Protein AF-A0A8H8RRH8-F1 (afdb_monomer_lite)

Organism: NCBI:txid215460

Foldseek 3Di:
DDDDDDDDDPDDDPDDPPDDPDPPPDPVVVVVVVVVVCVVVVPPPDDDPVVDDLVVVLVVLLPDDPVVLVVQLVPDVVSVVSCVVCVVVSVVSNCVVPPVPVCVVQDAFDWLVPDDPVLNCVCVVDCLVLCVQVNDPDDDDHPCPQQDDDDVNTTRSPPVSRVSSVVVLVVLVCVVCVVCVVVVHDDDDDDPPDHDPSNVD

Sequence (201 aa):
MRREDPLISANEEPLIDTTTALPLRSKRTSRLQKKRHQKATSTKQTATLWDLPSEILLDILRLLKPSAIFRVSRANQALRAFILEEEERIARQVIETRYAVLAQCFVVPRLLNTLDAEAKAALSDGGRVGASVHGGGNGKKTGYQHIAVPDAGVVCTCLTCLLAWNNICLVVDFAHWQRNLDAGEPIPMIPRGKFPEWNQC

InterPro domains:
  IPR001810 F-box domain [PF12937] (49-85)
  IPR001810 F-box domain [PS50181] (46-94)
  IPR036047 F-box-like domain superfamily [SSF81383] (37-101)

Secondary structure (DSSP, 8-state):
---------S----------------HHHHHHHHHHHHHHHH------GGGS-HHHHHHHHHTS-HHHHHHHTTT-HHHHHHHHHTHHHHHHHHHHHH-HHHHHHSPPPPBGGGS-HHHHHHHHSS--TTHHHHS-SS----S-TTSPPP-TTTB--SHHHHHHHHHHHHHHHHHHTHHHHHHTPPPPPPPTT---GGG--

Structure (mmCIF, N/CA/C/O backbone):
data_AF-A0A8H8RRH8-F1
#
_entry.id   AF-A0A8H8RRH8-F1
#
loop_
_atom_site.group_PDB
_atom_site.id
_atom_site.type_symbol
_atom_site.label_atom_id
_atom_site.label_alt_id
_atom_site.label_comp_id
_atom_site.label_asym_id
_atom_site.label_entity_id
_atom_site.label_seq_id
_atom_site.pdbx_PDB_ins_code
_atom_site.Cartn_x
_atom_site.Cartn_y
_atom_site.Cartn_z
_atom_site.occupancy
_atom_site.B_iso_or_equiv
_atom_site.auth_seq_id
_atom_site.auth_comp_id
_atom_site.auth_asym_id
_atom_site.auth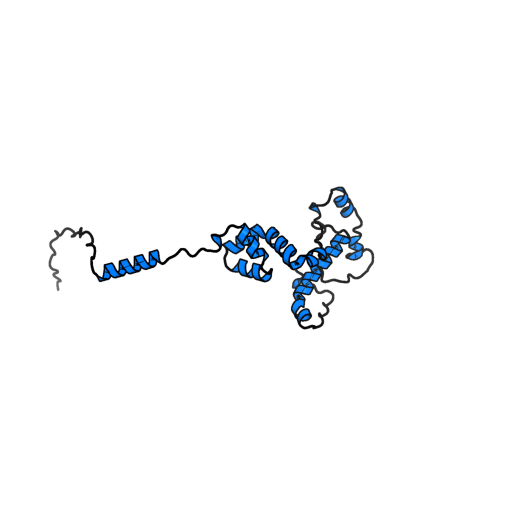_atom_id
_atom_site.pdbx_PDB_model_num
ATOM 1 N N . MET A 1 1 ? -45.119 75.787 38.078 1.00 36.59 1 MET A N 1
ATOM 2 C CA . MET A 1 1 ? -44.064 76.496 38.833 1.00 36.59 1 MET A CA 1
ATOM 3 C C . MET A 1 1 ? -43.520 75.546 39.894 1.00 36.59 1 MET A C 1
ATOM 5 O O . MET A 1 1 ? -44.328 74.992 40.616 1.00 36.59 1 MET A O 1
ATOM 9 N N . ARG A 1 2 ? -42.187 75.380 39.902 1.00 40.06 2 ARG A N 1
ATOM 10 C CA . ARG A 1 2 ? -41.263 74.782 40.898 1.00 40.06 2 ARG A CA 1
ATOM 11 C C . ARG A 1 2 ? -41.466 73.339 41.403 1.00 40.06 2 ARG A C 1
ATOM 13 O O . ARG A 1 2 ? -42.412 73.029 42.110 1.00 40.06 2 ARG A O 1
ATOM 20 N N . ARG A 1 3 ? -40.463 72.516 41.055 1.00 44.22 3 ARG A N 1
ATOM 21 C CA . ARG A 1 3 ? -40.004 71.305 41.752 1.00 44.22 3 ARG A CA 1
ATOM 22 C C . ARG A 1 3 ? -39.426 71.681 43.115 1.00 44.22 3 ARG A C 1
ATOM 24 O O . ARG A 1 3 ? -38.677 72.655 43.175 1.00 44.22 3 ARG A O 1
ATOM 31 N N . GLU A 1 4 ? -39.667 70.844 44.114 1.00 46.69 4 GLU A N 1
ATOM 32 C CA . GLU A 1 4 ? -38.815 70.719 45.297 1.00 46.69 4 GLU A CA 1
ATOM 33 C C . GLU A 1 4 ? -38.605 69.222 45.567 1.00 46.69 4 GLU A C 1
ATOM 35 O O . GLU A 1 4 ? -39.527 68.514 45.965 1.00 46.69 4 GLU A O 1
ATOM 40 N N . ASP A 1 5 ? -37.400 68.742 45.257 1.00 46.00 5 ASP A N 1
ATOM 41 C CA . ASP A 1 5 ? -36.887 67.440 45.685 1.00 46.00 5 ASP A CA 1
ATOM 42 C C . ASP A 1 5 ? -36.373 67.586 47.132 1.00 46.00 5 ASP A C 1
ATOM 44 O O . ASP A 1 5 ? -35.679 68.569 47.420 1.00 46.00 5 ASP A O 1
ATOM 48 N N . PRO A 1 6 ? -36.661 66.657 48.064 1.00 52.81 6 PRO A N 1
ATOM 49 C CA . PRO A 1 6 ? -36.090 66.732 49.399 1.00 52.81 6 PRO A CA 1
ATOM 50 C C . PRO A 1 6 ? -34.590 66.416 49.363 1.00 52.81 6 PRO A C 1
ATOM 52 O O . PRO A 1 6 ? -34.164 65.359 48.898 1.00 52.81 6 PRO A O 1
ATOM 55 N N . LEU A 1 7 ? -33.807 67.356 49.893 1.00 48.81 7 LEU A N 1
ATOM 56 C CA . LEU A 1 7 ? -32.371 67.274 50.151 1.00 48.81 7 LEU A CA 1
ATOM 57 C C . LEU A 1 7 ? -32.007 66.000 50.932 1.00 48.81 7 LEU A C 1
ATOM 59 O O . LEU A 1 7 ? -32.272 65.892 52.129 1.00 48.81 7 LEU A O 1
ATOM 63 N N . ILE A 1 8 ? -31.353 65.057 50.254 1.00 53.44 8 ILE A N 1
ATOM 64 C CA . ILE A 1 8 ? -30.672 63.923 50.882 1.00 53.44 8 ILE A CA 1
ATOM 65 C C . ILE A 1 8 ? -29.384 64.457 51.520 1.00 53.44 8 ILE A C 1
ATOM 67 O O . ILE A 1 8 ? -28.515 65.003 50.839 1.00 53.44 8 ILE A O 1
ATOM 71 N N . SER A 1 9 ? -29.296 64.327 52.844 1.00 46.88 9 SER A N 1
ATOM 72 C CA . SER A 1 9 ? -28.113 64.642 53.645 1.00 46.88 9 SER A CA 1
ATOM 73 C C . SER A 1 9 ? -26.909 63.822 53.170 1.00 46.88 9 SER A C 1
ATOM 75 O O . SER A 1 9 ? -26.942 62.593 53.158 1.00 46.88 9 SER A O 1
ATOM 77 N N . ALA A 1 10 ? -25.845 64.516 52.772 1.00 54.56 10 ALA A N 1
ATOM 78 C CA . ALA A 1 10 ? -24.608 63.953 52.246 1.00 54.56 10 ALA A CA 1
ATOM 79 C C . ALA A 1 10 ? -23.681 63.461 53.370 1.00 54.56 10 ALA A C 1
ATOM 81 O O . ALA A 1 10 ? -22.663 64.095 53.644 1.00 54.56 10 ALA A O 1
ATOM 82 N N . ASN A 1 11 ? -24.036 62.358 54.043 1.00 56.75 11 ASN A N 1
ATOM 83 C CA . ASN A 1 11 ? -23.105 61.692 54.963 1.00 56.75 11 ASN A CA 1
ATOM 84 C C . ASN A 1 11 ? -23.396 60.199 55.231 1.00 56.75 11 ASN A C 1
ATOM 86 O O . ASN A 1 11 ? -23.336 59.757 56.375 1.00 56.75 11 ASN A O 1
ATOM 90 N N . GLU A 1 12 ? -23.704 59.409 54.200 1.00 54.72 12 GLU A N 1
ATOM 91 C CA . GLU A 1 12 ? -23.727 57.944 54.329 1.00 54.72 12 GLU A CA 1
ATOM 92 C C . GLU A 1 12 ? -22.552 57.336 53.554 1.00 54.72 12 GLU A C 1
ATOM 94 O O . GLU A 1 12 ? -22.520 57.348 52.323 1.00 54.72 12 GLU A O 1
ATOM 99 N N . GLU A 1 13 ? -21.551 56.838 54.285 1.00 62.66 13 GLU A N 1
ATOM 100 C CA . GLU A 1 13 ? -20.507 55.975 53.726 1.00 62.66 13 GLU A CA 1
ATOM 101 C C . GLU A 1 13 ? -21.137 54.724 53.083 1.00 62.66 13 GLU A C 1
ATOM 103 O O . GLU A 1 13 ? -22.118 54.186 53.607 1.00 62.66 13 GLU A O 1
ATOM 108 N N . PRO A 1 14 ? -20.590 54.214 51.963 1.00 66.94 14 PRO A N 1
ATOM 109 C CA . PRO A 1 14 ? -21.117 53.014 51.328 1.00 66.94 14 PRO A CA 1
ATOM 110 C C . PRO A 1 14 ? -20.933 51.806 52.256 1.00 66.94 14 PRO A C 1
ATOM 112 O O . PRO A 1 14 ? -19.812 51.424 52.588 1.00 66.94 14 PRO A O 1
ATOM 115 N N . LEU A 1 15 ? -22.042 51.181 52.657 1.00 64.44 15 LEU A N 1
ATOM 116 C CA . LEU A 1 15 ? -22.045 49.970 53.475 1.00 64.44 15 LEU A CA 1
ATOM 117 C C . LEU A 1 15 ? -21.447 48.796 52.678 1.00 64.44 15 LEU A C 1
ATOM 119 O O . LEU A 1 15 ? -22.117 48.181 51.849 1.00 64.44 15 LEU A O 1
ATOM 123 N N . ILE A 1 16 ? -20.170 48.492 52.914 1.00 65.12 16 ILE A N 1
ATOM 124 C CA . ILE A 1 16 ? -19.483 47.339 52.320 1.00 65.12 16 ILE A CA 1
ATOM 125 C C . ILE A 1 16 ? -19.807 46.107 53.168 1.00 65.12 16 ILE A C 1
ATOM 127 O O . ILE A 1 16 ? -19.340 45.971 54.301 1.00 65.12 16 ILE A O 1
ATOM 131 N N . ASP A 1 17 ? -20.609 45.201 52.611 1.00 59.22 17 ASP A N 1
ATOM 132 C CA . ASP A 1 17 ? -20.921 43.918 53.235 1.00 59.22 17 ASP A CA 1
ATOM 133 C C . ASP A 1 17 ? -19.655 43.042 53.293 1.00 59.22 17 ASP A C 1
ATOM 135 O O . ASP A 1 17 ? -19.165 42.531 52.286 1.00 59.22 17 ASP A O 1
ATOM 139 N N . THR A 1 18 ? -19.091 42.917 54.495 1.00 66.31 18 THR A N 1
ATOM 140 C CA . THR A 1 18 ? -17.892 42.122 54.808 1.00 66.31 18 THR A CA 1
ATOM 141 C C . THR A 1 18 ? -18.241 40.720 55.313 1.00 66.31 18 THR A C 1
ATOM 143 O O . THR A 1 18 ? -17.372 40.000 55.816 1.00 66.31 18 THR A O 1
ATOM 146 N N . THR A 1 19 ? -19.504 40.292 55.201 1.00 61.72 19 THR A N 1
ATOM 147 C CA . THR A 1 19 ? -19.912 38.980 55.700 1.00 61.72 19 THR A CA 1
ATOM 148 C C . THR A 1 19 ? -19.302 37.855 54.864 1.00 61.72 19 THR A C 1
ATOM 150 O O . THR A 1 19 ? -19.484 37.731 53.653 1.00 61.72 19 THR A O 1
ATOM 153 N N . THR A 1 20 ? -18.535 36.990 55.528 1.00 64.94 20 THR A N 1
ATOM 154 C CA . THR A 1 20 ? -18.027 35.766 54.902 1.00 64.94 20 THR A CA 1
ATOM 155 C C . THR A 1 20 ? -19.201 34.836 54.603 1.00 64.94 20 THR A C 1
ATOM 157 O O . THR A 1 20 ? -20.052 34.593 55.460 1.00 64.94 20 THR A O 1
ATOM 160 N N . ALA A 1 21 ? -19.270 34.323 53.370 1.00 66.94 21 ALA A N 1
ATOM 161 C CA . ALA A 1 21 ? -20.383 33.493 52.924 1.00 66.94 21 ALA A CA 1
ATOM 162 C C . ALA A 1 21 ? -20.563 32.272 53.844 1.00 66.94 21 ALA A C 1
ATOM 164 O O . ALA A 1 21 ? -19.724 31.368 53.885 1.00 66.94 21 ALA A O 1
ATOM 165 N N . LEU A 1 22 ? -21.674 32.249 54.586 1.00 64.56 22 LEU A N 1
ATOM 166 C CA . LEU A 1 22 ? -21.989 31.185 55.535 1.00 64.56 22 LEU A CA 1
ATOM 167 C C . LEU A 1 22 ? -22.078 29.834 54.803 1.00 64.56 22 LEU A C 1
ATOM 169 O O . LEU A 1 22 ? -22.856 29.695 53.852 1.00 64.56 22 LEU A O 1
ATOM 173 N N . PRO A 1 23 ? -21.328 28.800 55.233 1.00 61.97 23 PRO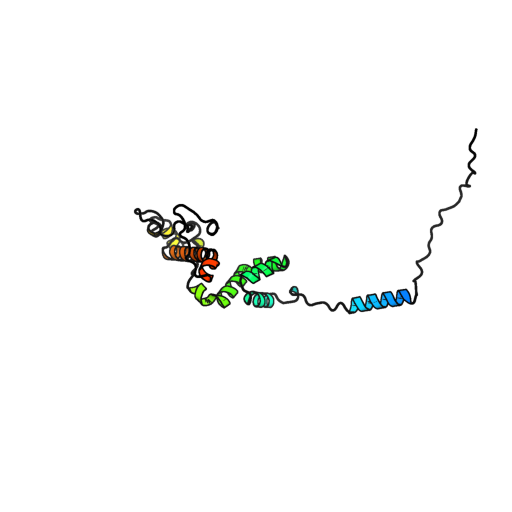 A N 1
ATOM 174 C CA . PRO A 1 23 ? -21.393 27.497 54.595 1.00 61.97 23 PRO A CA 1
ATOM 175 C C . PRO A 1 23 ? -22.780 26.888 54.816 1.00 61.97 23 PRO A C 1
ATOM 177 O O . PRO A 1 23 ? -23.138 26.467 55.917 1.00 61.97 23 PRO A O 1
ATOM 180 N N . LEU A 1 24 ? -23.562 26.813 53.738 1.00 64.31 24 LEU A N 1
ATOM 181 C CA . LEU A 1 24 ? -24.899 26.220 53.714 1.00 64.31 24 LEU A CA 1
ATOM 182 C C . LEU A 1 24 ? -24.832 24.717 54.038 1.00 64.31 24 LEU A C 1
ATOM 184 O O . LEU A 1 24 ? -24.754 23.860 53.152 1.00 64.31 24 LEU A O 1
ATOM 188 N N . ARG A 1 25 ? -24.900 24.375 55.328 1.00 60.00 25 ARG A N 1
ATOM 189 C CA . ARG A 1 25 ? -25.040 23.006 55.847 1.00 60.00 25 ARG A CA 1
ATOM 190 C C . ARG A 1 25 ? -26.508 22.586 55.855 1.00 60.00 25 ARG A C 1
ATOM 192 O O . ARG A 1 25 ? -27.128 22.418 56.897 1.00 60.00 25 ARG A O 1
ATOM 199 N N . SER A 1 26 ? -27.081 22.395 54.671 1.00 79.06 26 SER A N 1
ATOM 200 C CA . SER A 1 26 ? -28.413 21.802 54.535 1.00 79.06 26 SER A CA 1
ATOM 201 C C . SER A 1 26 ? -28.309 20.316 54.179 1.00 79.06 26 SER A C 1
ATOM 203 O O . SER A 1 26 ? -27.384 19.874 53.491 1.00 79.06 26 SER A O 1
ATOM 205 N N . LYS A 1 27 ? -29.308 19.513 54.569 1.00 76.06 27 LYS A N 1
ATOM 206 C CA . LYS A 1 27 ? -29.401 18.109 54.116 1.00 76.06 27 LYS A CA 1
ATOM 207 C C . LYS A 1 27 ? -29.422 18.007 52.582 1.00 76.06 27 LYS A C 1
ATOM 209 O O . LYS A 1 27 ? -28.939 17.023 52.024 1.00 76.06 27 LYS A O 1
ATOM 214 N N . ARG A 1 28 ? -29.940 19.030 51.891 1.00 76.88 28 ARG A N 1
ATOM 215 C CA . ARG A 1 28 ? -29.979 19.119 50.425 1.00 76.88 28 ARG A CA 1
ATOM 216 C C . ARG A 1 28 ? -28.583 19.319 49.826 1.00 76.88 28 ARG A C 1
ATOM 218 O O . ARG A 1 28 ? -28.237 18.603 48.890 1.00 76.88 28 ARG A O 1
ATOM 225 N N . THR A 1 29 ? -27.770 20.217 50.386 1.00 72.00 29 THR A N 1
ATOM 226 C CA . THR A 1 29 ? -26.391 20.471 49.927 1.00 72.00 29 THR A CA 1
ATOM 227 C C . THR A 1 29 ? -25.474 19.285 50.215 1.00 72.00 29 THR A C 1
ATOM 229 O O . THR A 1 29 ? -24.730 18.882 49.326 1.00 72.00 29 THR A O 1
ATOM 232 N N . SER A 1 30 ? -25.619 18.627 51.369 1.00 75.94 30 SER A N 1
ATOM 233 C CA . SER A 1 30 ? -24.889 17.388 51.684 1.00 75.94 30 SER A CA 1
ATOM 234 C C . SER A 1 30 ? -25.233 16.239 50.722 1.00 75.94 30 SER A C 1
ATOM 236 O O . SER A 1 30 ? -24.340 15.561 50.217 1.00 75.94 30 SER A O 1
ATOM 238 N N . ARG A 1 31 ? -26.517 16.055 50.368 1.00 79.62 31 ARG A N 1
ATOM 239 C CA . ARG A 1 31 ? -26.932 15.073 49.345 1.00 79.62 31 ARG A CA 1
ATOM 240 C C . ARG A 1 31 ? -26.358 15.400 47.965 1.00 79.62 31 ARG A C 1
ATOM 242 O O . ARG A 1 31 ? -25.961 14.487 47.242 1.00 79.62 31 ARG A O 1
ATOM 249 N N . LEU A 1 32 ? -26.306 16.681 47.598 1.00 78.12 32 LEU A N 1
ATOM 250 C CA . LEU A 1 32 ? -25.763 17.129 46.315 1.00 78.12 32 LEU A CA 1
ATOM 251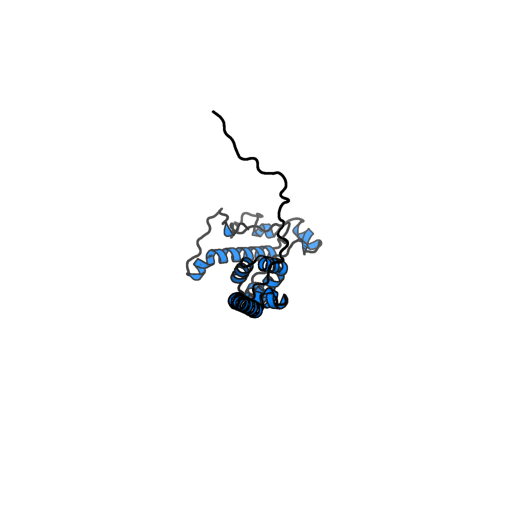 C C . LEU A 1 32 ? -24.241 16.932 46.245 1.00 78.12 32 LEU A C 1
ATOM 253 O O . LEU A 1 32 ? -23.739 16.434 45.241 1.00 78.12 32 LEU A O 1
ATOM 257 N N . GLN A 1 33 ? -23.524 17.238 47.329 1.00 76.31 33 GLN A N 1
ATOM 258 C CA . GLN A 1 33 ? -22.093 16.960 47.473 1.00 76.31 33 GLN A CA 1
ATOM 259 C C . GLN A 1 33 ? -21.814 15.456 47.449 1.00 76.31 33 GLN A C 1
ATOM 261 O O . GLN A 1 33 ? -20.952 15.022 46.696 1.00 76.31 33 GLN A O 1
ATOM 266 N N . LYS A 1 34 ? -22.594 14.634 48.164 1.00 79.81 34 LYS A N 1
ATOM 267 C CA . LYS A 1 34 ? -22.448 13.169 48.141 1.00 79.81 34 LYS A CA 1
ATOM 268 C C . LYS A 1 34 ? -22.692 12.591 46.743 1.00 79.81 34 LYS A C 1
ATOM 270 O O . LYS A 1 34 ? -21.925 11.738 46.312 1.00 79.81 34 LYS A O 1
ATOM 275 N N . LYS A 1 35 ? -23.681 13.101 45.993 1.00 79.81 35 LYS A N 1
ATOM 276 C CA . LYS A 1 35 ? -23.883 12.753 44.572 1.00 79.81 35 LYS A CA 1
ATOM 277 C C . LYS A 1 35 ? -22.717 13.200 43.685 1.00 79.81 35 LYS A C 1
ATOM 279 O O . LYS A 1 35 ? -22.334 12.452 42.794 1.00 79.81 35 LYS A O 1
ATOM 284 N N . ARG A 1 36 ? -22.149 14.392 43.905 1.00 73.75 36 ARG A N 1
ATOM 285 C CA . ARG A 1 36 ? -20.964 14.870 43.167 1.00 73.75 36 ARG A CA 1
ATOM 286 C C . ARG A 1 36 ? -19.735 14.010 43.459 1.00 73.75 36 ARG A C 1
ATOM 288 O O . ARG A 1 36 ? -19.079 13.593 42.517 1.00 73.75 36 ARG A O 1
ATOM 295 N N . HIS A 1 37 ? -19.486 13.677 44.723 1.00 70.75 37 HIS A N 1
ATOM 296 C CA . HIS A 1 37 ? -18.392 12.791 45.118 1.00 70.75 37 HIS A CA 1
ATOM 297 C C . HIS A 1 37 ? -18.575 11.372 44.577 1.00 70.75 37 HIS A C 1
ATOM 299 O O . HIS A 1 37 ? -17.620 10.826 44.050 1.00 70.75 37 HIS A O 1
ATOM 305 N N . GLN A 1 38 ? -19.789 10.809 44.614 1.00 74.44 38 GLN A N 1
ATOM 306 C CA . GLN A 1 38 ? -20.081 9.508 43.998 1.00 74.44 38 GLN A CA 1
ATOM 307 C C . GLN A 1 38 ? -19.904 9.523 42.477 1.00 74.44 38 GLN A C 1
ATOM 309 O O . GLN A 1 38 ? -19.424 8.548 41.916 1.00 74.44 38 GLN A O 1
ATOM 314 N N . LYS A 1 39 ? -20.261 10.620 41.797 1.00 67.62 39 LYS A N 1
ATOM 315 C CA . LYS A 1 39 ? -19.982 10.775 40.362 1.00 67.62 39 LYS A CA 1
ATOM 316 C C . LYS A 1 39 ? -18.483 10.882 40.088 1.00 67.62 39 LYS A C 1
ATOM 318 O O . LYS A 1 39 ? -18.016 10.229 39.168 1.00 67.62 39 LYS A O 1
ATOM 323 N N . ALA A 1 40 ? -17.747 11.634 40.905 1.00 62.72 40 ALA A N 1
ATOM 324 C CA . ALA A 1 40 ? -16.301 11.796 40.775 1.00 62.72 40 ALA A CA 1
ATOM 325 C C . ALA A 1 40 ? -15.531 10.488 41.040 1.00 62.72 40 ALA A C 1
ATOM 327 O O . ALA A 1 40 ? -14.578 10.195 40.326 1.00 62.72 40 ALA A O 1
ATOM 328 N N . THR A 1 41 ? -15.966 9.667 42.003 1.00 62.44 41 THR A N 1
ATOM 329 C CA . THR A 1 41 ? -15.386 8.334 42.251 1.00 62.44 41 THR A CA 1
ATOM 330 C C . THR A 1 41 ? -15.887 7.262 41.279 1.00 62.44 41 THR A C 1
ATOM 332 O O . THR A 1 41 ? -15.202 6.265 41.071 1.00 62.44 41 THR A O 1
ATOM 335 N N . SER A 1 42 ? -17.057 7.452 40.658 1.00 59.66 42 SER A N 1
ATOM 336 C CA . SER A 1 42 ? -17.599 6.562 39.619 1.00 59.66 42 SER A CA 1
ATOM 337 C C . SER A 1 42 ? -16.982 6.789 38.238 1.00 59.66 42 SER A C 1
ATOM 339 O O . SER A 1 42 ? -17.149 5.930 37.369 1.00 59.66 42 SER A O 1
ATOM 341 N N . THR A 1 43 ? -16.276 7.896 38.008 1.00 59.28 43 THR A N 1
ATOM 342 C CA . THR A 1 43 ? -15.399 8.067 36.842 1.00 59.28 43 THR A CA 1
ATOM 343 C C . THR A 1 43 ? -14.171 7.176 37.009 1.00 59.28 43 THR A C 1
ATOM 345 O O . THR A 1 43 ? -13.065 7.634 37.271 1.00 59.28 43 THR A O 1
ATOM 348 N N . LYS A 1 44 ? -14.372 5.861 36.879 1.00 63.47 44 LYS A N 1
ATOM 349 C CA . LYS A 1 44 ? -13.284 4.949 36.542 1.00 63.47 44 LYS A CA 1
ATOM 350 C C . LYS A 1 44 ? -12.685 5.488 35.248 1.00 63.47 44 LYS A C 1
ATOM 352 O O . LYS A 1 44 ? -13.419 5.642 34.271 1.00 63.47 44 LYS A O 1
ATOM 357 N N . GLN A 1 45 ? -11.403 5.845 35.276 1.00 63.22 45 GLN A N 1
ATOM 358 C CA . GLN A 1 45 ? -10.664 6.182 34.065 1.00 63.22 45 GLN A CA 1
ATOM 359 C C . GLN A 1 45 ? -10.906 5.052 33.066 1.00 63.22 45 GLN A C 1
ATOM 361 O O . GLN A 1 45 ? -10.607 3.889 33.339 1.00 63.22 45 GLN A O 1
ATOM 366 N N . THR A 1 46 ? -11.575 5.378 31.966 1.00 71.50 46 THR A N 1
ATOM 367 C CA . THR A 1 46 ? -11.738 4.434 30.872 1.00 71.50 46 THR A CA 1
ATOM 368 C C . THR A 1 46 ? -10.401 4.420 30.165 1.00 71.50 46 THR A C 1
ATOM 370 O O . THR A 1 46 ? -9.992 5.450 29.638 1.00 71.50 46 THR A O 1
ATOM 373 N N . ALA A 1 47 ? -9.702 3.285 30.233 1.00 78.88 47 ALA A N 1
ATOM 374 C CA . ALA A 1 47 ? -8.486 3.096 29.461 1.00 78.88 47 ALA A CA 1
ATOM 375 C C . ALA A 1 47 ? -8.809 3.403 27.995 1.00 78.88 47 ALA A C 1
ATOM 377 O O . ALA A 1 47 ? -9.757 2.862 27.416 1.00 78.88 47 ALA A O 1
ATOM 378 N N . THR A 1 48 ? -8.073 4.347 27.439 1.00 84.25 48 THR A N 1
ATOM 379 C CA . THR A 1 48 ? -8.188 4.790 26.063 1.00 84.25 48 THR A CA 1
ATOM 380 C C . THR A 1 48 ? -7.191 4.032 25.201 1.00 84.25 48 THR A C 1
ATOM 382 O O . THR A 1 48 ? -6.226 3.449 25.687 1.00 84.25 48 THR A O 1
ATOM 385 N N . LEU A 1 49 ? -7.409 4.054 23.887 1.00 85.00 49 LEU A N 1
ATOM 386 C CA . LEU A 1 49 ? -6.500 3.430 22.926 1.00 85.00 49 LEU A CA 1
ATOM 387 C C . LEU A 1 49 ? -5.053 3.958 23.053 1.00 85.00 49 LEU A C 1
ATOM 389 O O . LEU A 1 49 ? -4.112 3.247 22.735 1.00 85.00 49 LEU A O 1
ATOM 393 N N . TRP A 1 50 ? -4.880 5.186 23.544 1.00 87.06 50 TRP A N 1
ATOM 394 C CA . TRP A 1 50 ? -3.577 5.828 23.729 1.00 87.06 50 TRP A CA 1
ATOM 395 C C . TRP A 1 50 ? -2.823 5.375 24.978 1.00 87.06 50 TRP A C 1
ATOM 397 O O . TRP A 1 50 ? -1.642 5.675 25.105 1.00 87.06 50 TRP A O 1
ATOM 407 N N . ASP A 1 51 ? -3.479 4.636 25.874 1.00 88.88 51 ASP A N 1
ATOM 408 C CA . ASP A 1 51 ? -2.824 4.043 27.042 1.00 88.88 51 ASP A CA 1
ATOM 409 C C . ASP A 1 51 ? -2.054 2.756 26.675 1.00 88.88 51 ASP A C 1
ATOM 411 O O . ASP A 1 51 ? -1.401 2.150 27.525 1.00 88.88 51 ASP A O 1
ATOM 415 N N . LEU A 1 52 ? -2.134 2.319 25.410 1.00 89.25 52 LEU A N 1
ATOM 416 C CA . LEU A 1 52 ? -1.409 1.168 24.876 1.00 89.25 52 LEU A CA 1
ATOM 417 C C . LEU A 1 52 ? -0.030 1.580 24.329 1.00 89.25 52 LEU A C 1
ATOM 419 O O . LEU A 1 52 ? 0.086 2.636 23.704 1.00 89.25 52 LEU A O 1
ATOM 423 N N . PRO A 1 53 ? 0.998 0.722 24.473 1.00 92.19 53 PRO A N 1
ATOM 424 C CA . PRO A 1 53 ? 2.266 0.888 23.767 1.00 92.19 53 PRO A CA 1
ATOM 425 C C . PRO A 1 53 ? 2.076 0.916 22.244 1.00 92.19 53 PRO A C 1
ATOM 427 O O . PRO A 1 53 ? 1.181 0.252 21.705 1.00 92.19 53 PRO A O 1
ATOM 430 N N . SER A 1 54 ? 2.937 1.654 21.542 1.00 91.00 54 SER A N 1
ATOM 431 C CA . SER A 1 54 ? 2.847 1.841 20.087 1.00 91.00 54 SER A CA 1
ATOM 432 C C . SER A 1 54 ? 2.977 0.524 19.321 1.00 91.00 54 SER A C 1
ATOM 434 O O . SER A 1 54 ? 2.321 0.334 18.301 1.00 91.00 54 SER A O 1
ATOM 436 N N . GLU A 1 55 ? 3.747 -0.427 19.838 1.00 92.81 55 GLU A N 1
ATOM 437 C CA . GLU A 1 55 ? 3.924 -1.763 19.274 1.00 92.81 55 GLU A CA 1
ATOM 438 C C . GLU A 1 55 ? 2.604 -2.533 19.243 1.00 92.81 55 GLU A C 1
ATOM 440 O O . GLU A 1 55 ? 2.269 -3.148 18.232 1.00 92.81 55 GLU A O 1
ATOM 445 N N . ILE A 1 56 ? 1.810 -2.430 20.312 1.00 94.06 56 ILE A N 1
ATOM 446 C CA . ILE A 1 56 ? 0.499 -3.080 20.388 1.00 94.06 56 ILE A CA 1
ATOM 447 C C . ILE A 1 56 ? -0.479 -2.419 19.417 1.00 94.06 56 ILE A C 1
ATOM 449 O O . ILE A 1 56 ? -1.274 -3.104 18.773 1.00 94.06 56 ILE A O 1
ATOM 453 N N . LEU A 1 57 ? -0.407 -1.094 19.261 1.00 92.50 57 LEU A N 1
ATOM 454 C CA . LEU A 1 57 ? -1.199 -0.386 18.256 1.00 92.50 57 LEU A CA 1
ATOM 455 C C . LEU A 1 57 ? -0.846 -0.845 16.840 1.00 92.50 57 LEU A C 1
ATOM 457 O O . LEU A 1 57 ? -1.751 -1.093 16.044 1.00 92.50 57 LEU A O 1
ATOM 461 N N . LEU A 1 58 ? 0.438 -1.018 16.532 1.00 93.19 58 LEU A N 1
ATOM 462 C CA . LEU A 1 58 ? 0.884 -1.529 15.236 1.00 93.19 58 LEU A CA 1
ATOM 463 C C . LEU A 1 58 ? 0.410 -2.961 14.992 1.00 93.19 58 LEU A C 1
ATOM 465 O O . LEU A 1 58 ? -0.100 -3.246 13.909 1.00 93.19 58 LEU A O 1
ATOM 469 N N . ASP A 1 59 ? 0.480 -3.832 15.998 1.00 92.88 59 ASP A N 1
ATOM 470 C CA . ASP A 1 59 ? -0.042 -5.197 15.896 1.00 92.88 59 ASP A CA 1
ATOM 471 C C . ASP A 1 59 ? -1.556 -5.212 15.641 1.00 92.88 59 ASP A C 1
ATOM 473 O O . ASP A 1 59 ? -2.040 -5.982 14.810 1.00 92.88 59 ASP A O 1
ATOM 477 N N . ILE A 1 60 ? -2.317 -4.315 16.277 1.00 93.06 60 ILE A N 1
ATOM 478 C CA . ILE A 1 60 ? -3.750 -4.147 15.994 1.00 93.06 60 ILE A CA 1
ATOM 479 C C . ILE A 1 60 ? -3.960 -3.683 14.546 1.00 93.06 60 ILE A C 1
ATOM 481 O O . ILE A 1 60 ? -4.787 -4.257 13.833 1.00 93.06 60 ILE A O 1
ATOM 485 N N . LEU A 1 61 ? -3.222 -2.667 14.088 1.00 93.06 61 LEU A N 1
ATOM 486 C CA . LEU A 1 61 ? -3.352 -2.116 12.733 1.00 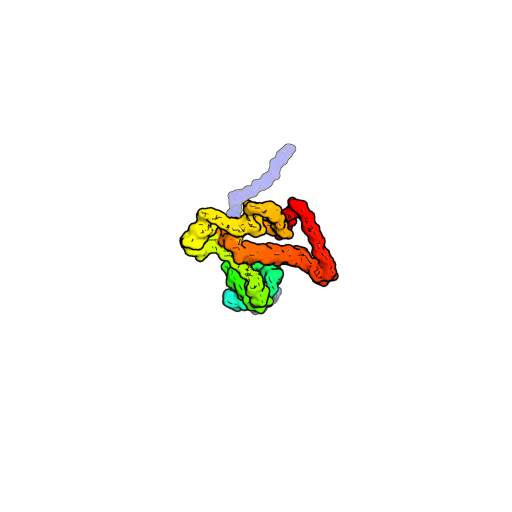93.06 61 LEU A CA 1
ATOM 487 C C . LEU A 1 61 ? -2.966 -3.132 11.652 1.00 93.06 61 LEU A C 1
ATOM 489 O O . LEU A 1 61 ? -3.646 -3.218 10.628 1.00 93.06 61 LEU A O 1
ATOM 493 N N . ARG A 1 62 ? -1.946 -3.958 11.897 1.00 93.31 62 ARG A N 1
ATOM 494 C CA . ARG A 1 62 ? -1.531 -5.070 11.029 1.00 93.31 62 ARG A CA 1
ATOM 495 C C . ARG A 1 62 ? -2.671 -6.058 10.773 1.00 93.31 62 ARG A C 1
ATOM 497 O O . ARG A 1 62 ? -2.785 -6.618 9.680 1.00 93.31 62 ARG A O 1
ATOM 504 N N . LEU A 1 63 ? -3.538 -6.268 11.763 1.00 92.31 63 LEU A N 1
ATOM 505 C CA . LEU A 1 63 ? -4.703 -7.143 11.648 1.00 92.31 63 LEU A CA 1
ATOM 506 C C . LEU A 1 63 ? -5.871 -6.496 10.894 1.00 92.31 63 LEU A C 1
ATOM 508 O O . LEU A 1 63 ? -6.865 -7.174 10.635 1.00 92.31 63 LEU A O 1
ATOM 512 N N . LEU A 1 64 ? -5.797 -5.232 10.481 1.00 93.00 64 LEU A N 1
ATOM 513 C CA . LEU A 1 64 ? -6.859 -4.572 9.724 1.00 93.00 64 LEU A CA 1
ATOM 514 C C . LEU A 1 64 ? -6.683 -4.743 8.208 1.00 93.00 64 LEU A C 1
ATOM 516 O O . LEU A 1 64 ? -5.606 -5.045 7.699 1.00 93.00 64 LEU A O 1
ATOM 520 N N . LYS A 1 65 ? -7.781 -4.580 7.460 1.00 91.38 65 LYS A N 1
ATOM 521 C CA . LYS A 1 65 ? -7.723 -4.406 5.998 1.00 91.38 65 LYS A CA 1
ATOM 522 C C . LYS A 1 65 ? -7.284 -2.967 5.686 1.00 91.38 65 LYS A C 1
ATOM 524 O O . LYS A 1 65 ? -7.678 -2.077 6.443 1.00 91.38 65 LYS A O 1
ATOM 529 N N . PRO A 1 66 ? -6.613 -2.694 4.549 1.00 91.12 66 PRO A N 1
ATOM 530 C CA . PRO A 1 66 ? -6.238 -1.328 4.162 1.00 91.12 66 PRO A CA 1
ATOM 531 C C . PRO A 1 66 ? -7.406 -0.331 4.237 1.00 91.12 66 PRO A C 1
ATOM 533 O O . PRO A 1 66 ? -7.288 0.739 4.825 1.00 91.12 66 PRO A O 1
ATOM 536 N N . SER A 1 67 ? -8.593 -0.726 3.762 1.00 91.06 67 SER A N 1
ATOM 537 C CA . SER A 1 67 ? -9.805 0.104 3.834 1.00 91.06 67 SER A CA 1
ATOM 538 C C . SER A 1 67 ? -10.245 0.449 5.261 1.00 91.06 67 SER A C 1
ATOM 540 O O . SER A 1 67 ? -10.802 1.521 5.490 1.00 91.06 67 SER A O 1
ATOM 542 N N . ALA A 1 68 ? -10.003 -0.434 6.231 1.00 93.75 68 ALA A N 1
ATOM 543 C CA . ALA A 1 68 ? -10.281 -0.173 7.637 1.00 93.75 68 ALA A CA 1
ATOM 544 C C . ALA A 1 68 ? -9.224 0.752 8.254 1.00 93.75 68 ALA A C 1
ATOM 546 O O . ALA A 1 68 ? -9.597 1.648 9.003 1.00 93.75 68 ALA A O 1
ATOM 547 N N . ILE A 1 69 ? -7.949 0.616 7.878 1.00 93.88 69 ILE A N 1
ATOM 548 C CA . ILE A 1 69 ? -6.871 1.521 8.314 1.00 93.88 69 ILE A CA 1
ATOM 549 C C . ILE A 1 69 ? -7.190 2.965 7.902 1.00 93.88 69 ILE A C 1
ATOM 551 O O . ILE A 1 69 ? -7.152 3.863 8.739 1.00 93.88 69 ILE A O 1
ATOM 555 N N . PHE A 1 70 ? -7.647 3.188 6.664 1.00 92.44 70 PHE A N 1
ATOM 556 C CA . PHE A 1 70 ? -8.095 4.514 6.213 1.00 92.44 70 PHE A CA 1
ATOM 557 C C . PHE A 1 70 ? -9.343 5.038 6.944 1.00 92.44 70 PHE A C 1
ATOM 559 O O . PHE A 1 70 ? -9.536 6.246 7.069 1.00 92.44 70 PHE A O 1
ATOM 566 N N . ARG A 1 71 ? -10.224 4.158 7.433 1.00 94.75 71 ARG A N 1
ATOM 567 C CA . ARG A 1 71 ? -11.359 4.577 8.275 1.00 94.75 71 ARG A CA 1
ATOM 568 C C . ARG A 1 71 ? -10.891 4.962 9.677 1.00 94.75 71 ARG A C 1
ATOM 570 O O . ARG A 1 71 ? -11.363 5.963 10.206 1.00 94.75 71 ARG A O 1
ATOM 577 N N . VAL A 1 72 ? -9.950 4.211 10.247 1.00 92.81 72 VAL A N 1
ATOM 578 C CA . VAL A 1 72 ? -9.348 4.490 11.560 1.00 92.81 72 VAL A CA 1
ATOM 579 C C . VAL A 1 72 ? -8.555 5.797 11.528 1.00 92.81 72 VAL A C 1
ATOM 581 O O . VAL A 1 72 ? -8.717 6.621 12.425 1.00 92.81 72 VAL A O 1
ATOM 584 N N . SER A 1 73 ? -7.792 6.061 10.463 1.00 93.50 73 SER A N 1
ATOM 585 C CA . SER A 1 73 ? -7.058 7.326 10.302 1.00 93.50 73 SER A CA 1
ATOM 586 C C . SER A 1 73 ? -7.974 8.549 10.206 1.00 93.50 73 SER A C 1
ATOM 588 O O . SER A 1 73 ? -7.550 9.672 10.456 1.00 93.50 73 SER A O 1
ATOM 590 N N . ARG A 1 74 ? -9.255 8.357 9.882 1.00 93.56 74 ARG A N 1
ATOM 591 C CA . ARG A 1 74 ? -10.267 9.420 9.881 1.00 93.56 74 ARG A CA 1
ATOM 592 C C . ARG A 1 74 ? -10.998 9.584 11.213 1.00 93.56 74 ARG A C 1
ATOM 594 O O . ARG A 1 74 ? -11.759 10.537 11.346 1.00 93.56 74 ARG A O 1
ATOM 601 N N . ALA A 1 75 ? -10.813 8.676 12.170 1.00 91.94 75 ALA A N 1
ATOM 602 C CA . ALA A 1 75 ? -11.528 8.717 13.442 1.00 91.94 75 ALA A CA 1
ATOM 603 C C . ALA A 1 75 ? -11.002 9.821 14.374 1.00 91.94 75 ALA A C 1
ATOM 605 O O . ALA A 1 75 ? -11.781 10.438 15.095 1.00 91.94 75 ALA A O 1
ATOM 606 N N . ASN A 1 76 ? -9.689 10.075 14.365 1.00 91.81 76 ASN A N 1
ATOM 607 C CA . ASN A 1 76 ? -9.045 11.112 15.173 1.00 91.81 76 ASN A CA 1
ATOM 608 C C . ASN A 1 76 ? -7.748 11.592 14.493 1.00 91.81 76 ASN A C 1
ATOM 610 O O . ASN A 1 76 ? -7.031 10.794 13.893 1.00 91.81 76 ASN A O 1
ATOM 614 N N . GLN A 1 77 ? -7.423 12.880 14.635 1.00 93.69 77 GLN A N 1
ATOM 615 C CA . GLN A 1 77 ? -6.167 13.482 14.185 1.00 93.69 77 GLN A CA 1
ATOM 616 C C . GLN A 1 77 ? -4.926 12.787 14.757 1.00 93.69 77 GLN A C 1
ATOM 618 O O . GLN A 1 77 ? -3.972 12.577 14.017 1.00 93.69 77 GLN A O 1
ATOM 623 N N . ALA A 1 78 ? -4.937 12.390 16.032 1.00 91.38 78 ALA A N 1
ATOM 624 C CA . ALA A 1 78 ? -3.793 11.700 16.629 1.00 91.38 78 ALA A CA 1
ATOM 625 C C . ALA A 1 78 ? -3.557 10.324 15.975 1.00 91.38 78 ALA A C 1
ATOM 627 O O . ALA A 1 78 ? -2.425 9.981 15.652 1.00 91.38 78 ALA A O 1
ATOM 628 N N . LEU A 1 79 ? -4.629 9.572 15.677 1.00 91.81 79 LEU A N 1
ATOM 629 C CA . LEU A 1 79 ? -4.530 8.299 14.944 1.00 91.81 79 LEU A CA 1
ATOM 630 C C . LEU A 1 79 ? -4.055 8.517 13.514 1.00 91.81 79 LEU A C 1
ATOM 632 O O . LEU A 1 79 ? -3.263 7.735 13.001 1.00 91.81 79 LEU A O 1
ATOM 636 N N . ARG A 1 80 ? -4.525 9.589 12.872 1.00 94.81 80 ARG A N 1
ATOM 637 C CA . ARG A 1 80 ? -4.046 9.980 11.550 1.00 94.81 80 ARG A CA 1
ATOM 638 C C . ARG A 1 80 ? -2.545 10.241 11.558 1.00 94.81 80 ARG A C 1
ATOM 640 O O . ARG A 1 80 ? -1.862 9.730 10.684 1.00 94.81 80 ARG A O 1
ATOM 647 N N . ALA A 1 81 ? -2.062 11.032 12.515 1.00 95.00 81 ALA A N 1
ATOM 648 C CA . ALA A 1 81 ? -0.651 11.375 12.634 1.00 95.00 81 ALA A CA 1
ATOM 649 C C . ALA A 1 81 ? 0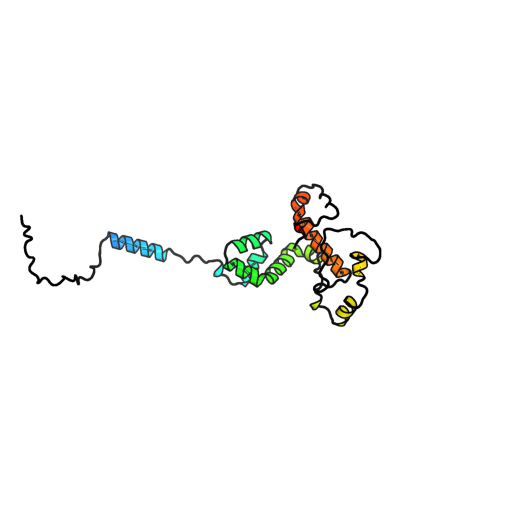.199 10.118 12.846 1.00 95.00 81 ALA A C 1
ATOM 651 O O . ALA A 1 81 ? 1.117 9.889 12.073 1.00 95.00 81 ALA A O 1
ATOM 652 N N . PHE A 1 82 ? -0.195 9.256 13.788 1.00 94.25 82 PHE A N 1
ATOM 653 C CA . PHE A 1 82 ? 0.488 7.987 14.047 1.00 94.25 82 PHE A CA 1
ATOM 654 C C . PHE A 1 82 ? 0.541 7.073 12.813 1.00 94.25 82 PHE A C 1
ATOM 656 O O . PHE A 1 82 ? 1.585 6.522 12.486 1.00 94.25 82 PHE A O 1
ATOM 663 N N . ILE A 1 83 ? -0.578 6.928 12.093 1.00 95.06 83 ILE A N 1
ATOM 664 C CA . ILE A 1 83 ? -0.638 6.085 10.889 1.00 95.06 83 ILE A CA 1
ATOM 665 C C . ILE A 1 83 ? 0.231 6.647 9.758 1.00 95.06 83 ILE A C 1
ATOM 667 O O . ILE A 1 83 ? 0.796 5.861 9.006 1.00 95.06 83 ILE A O 1
ATOM 671 N N . LEU A 1 84 ? 0.310 7.973 9.613 1.00 95.12 84 LEU A N 1
ATOM 672 C CA . LEU A 1 84 ? 1.153 8.611 8.597 1.00 95.12 84 LEU A CA 1
ATOM 673 C C . LEU A 1 84 ? 2.641 8.547 8.961 1.00 95.12 84 LEU A C 1
ATOM 675 O O . LEU A 1 84 ? 3.468 8.380 8.076 1.00 95.12 84 LEU A O 1
ATOM 679 N N . GLU A 1 85 ? 2.983 8.658 10.244 1.00 95.50 85 GLU A N 1
ATOM 680 C CA . GLU A 1 85 ? 4.362 8.532 10.728 1.00 95.50 85 GLU A CA 1
ATOM 681 C C . GLU A 1 85 ? 4.900 7.105 10.539 1.00 95.50 85 GLU A C 1
ATOM 683 O O . GLU A 1 85 ? 6.014 6.917 10.061 1.00 95.50 85 GLU A O 1
ATOM 688 N N . GLU A 1 86 ? 4.081 6.093 10.830 1.00 94.12 86 GLU A N 1
ATOM 689 C CA . GLU A 1 86 ? 4.448 4.676 10.717 1.00 94.12 86 GLU A CA 1
ATOM 690 C C . GLU A 1 86 ? 3.964 4.029 9.402 1.00 94.12 86 GLU A C 1
ATOM 692 O O . GLU A 1 86 ? 3.828 2.803 9.319 1.00 94.12 86 GLU A O 1
ATOM 697 N N . GLU A 1 87 ? 3.682 4.823 8.358 1.00 93.94 87 GLU A N 1
ATOM 698 C CA . GLU A 1 87 ? 2.999 4.346 7.144 1.00 93.94 87 GLU A CA 1
ATOM 699 C C . GLU A 1 87 ? 3.724 3.174 6.475 1.00 93.94 87 GLU A C 1
ATOM 701 O O . GLU A 1 87 ? 3.101 2.177 6.103 1.00 93.94 87 GLU A O 1
ATOM 706 N N . GLU A 1 88 ? 5.051 3.256 6.383 1.00 92.25 88 GLU A N 1
ATOM 707 C CA . GLU A 1 88 ? 5.882 2.268 5.705 1.00 92.25 88 GLU A CA 1
ATOM 708 C C . GLU A 1 88 ? 5.872 0.942 6.470 1.00 92.25 88 GLU A C 1
ATOM 710 O O . GLU A 1 88 ? 5.724 -0.137 5.886 1.00 92.25 88 GLU A O 1
ATOM 715 N N . ARG A 1 89 ? 5.978 1.017 7.802 1.00 94.00 89 ARG A N 1
ATOM 716 C CA . ARG A 1 89 ? 5.968 -0.150 8.684 1.00 94.00 89 ARG A CA 1
ATOM 717 C C . ARG A 1 89 ? 4.603 -0.828 8.670 1.00 94.00 89 ARG A C 1
ATOM 719 O O . ARG A 1 89 ? 4.542 -2.049 8.518 1.00 94.00 89 ARG A O 1
ATOM 726 N N . ILE A 1 90 ? 3.522 -0.053 8.771 1.00 94.31 90 ILE A N 1
ATOM 727 C CA . ILE A 1 90 ? 2.146 -0.560 8.711 1.00 94.31 90 ILE A CA 1
ATOM 728 C C . ILE A 1 90 ? 1.889 -1.212 7.350 1.00 94.31 90 ILE A C 1
ATOM 730 O O . ILE A 1 90 ? 1.433 -2.355 7.294 1.00 94.31 90 ILE A O 1
ATOM 734 N N . ALA A 1 91 ? 2.210 -0.522 6.251 1.00 92.31 91 ALA A N 1
ATOM 735 C CA . ALA A 1 91 ? 1.997 -1.028 4.900 1.00 92.31 91 ALA A CA 1
ATOM 736 C C . ALA A 1 91 ? 2.748 -2.343 4.675 1.00 92.31 91 ALA A C 1
ATOM 738 O O . ALA A 1 91 ? 2.139 -3.326 4.249 1.00 92.31 91 ALA A O 1
ATOM 739 N N . ARG A 1 92 ? 4.035 -2.398 5.036 1.00 92.25 92 ARG A N 1
ATOM 740 C CA . ARG A 1 92 ? 4.856 -3.608 4.913 1.00 92.25 92 ARG A CA 1
ATOM 741 C C . ARG A 1 92 ? 4.260 -4.777 5.689 1.00 92.25 92 ARG A C 1
ATOM 743 O O . ARG A 1 92 ? 4.025 -5.831 5.108 1.00 92.25 92 ARG A O 1
ATOM 750 N N . GLN A 1 93 ? 3.940 -4.581 6.968 1.00 93.31 93 GLN A N 1
ATOM 751 C CA . GLN A 1 93 ? 3.381 -5.643 7.805 1.00 93.31 93 GLN A CA 1
ATOM 752 C C . GLN A 1 93 ? 2.026 -6.143 7.287 1.00 93.31 93 GLN A C 1
ATOM 754 O O . GLN A 1 93 ? 1.762 -7.349 7.295 1.00 93.31 93 GLN A O 1
ATOM 759 N N . VAL A 1 94 ? 1.162 -5.241 6.815 1.00 93.56 94 VAL A N 1
ATOM 760 C CA . VAL A 1 94 ? -0.135 -5.599 6.223 1.00 93.56 94 VAL A CA 1
ATOM 761 C C . VAL A 1 94 ? 0.059 -6.399 4.936 1.00 93.56 94 VAL A C 1
ATOM 763 O O . VAL A 1 94 ? -0.599 -7.428 4.762 1.00 93.56 94 VAL A O 1
ATOM 766 N N . ILE A 1 95 ? 0.971 -5.972 4.058 1.00 91.25 95 ILE A N 1
ATOM 767 C CA . ILE A 1 95 ? 1.298 -6.664 2.804 1.00 91.25 95 ILE A CA 1
ATOM 768 C C . ILE A 1 95 ? 1.853 -8.061 3.090 1.00 91.25 95 ILE A C 1
ATOM 770 O O . ILE A 1 95 ? 1.323 -9.038 2.568 1.00 91.25 95 ILE A O 1
ATOM 774 N N . GLU A 1 96 ? 2.845 -8.181 3.968 1.00 90.75 96 GLU A N 1
ATOM 775 C CA . GLU A 1 96 ? 3.457 -9.464 4.337 1.00 90.75 96 GLU A CA 1
ATOM 776 C C . GLU A 1 96 ? 2.451 -10.430 4.967 1.00 90.75 96 GLU A C 1
ATOM 778 O O . GLU A 1 96 ? 2.506 -11.633 4.732 1.00 90.75 96 GLU A O 1
ATOM 783 N N . THR A 1 97 ? 1.500 -9.919 5.748 1.00 91.12 97 THR A N 1
ATOM 784 C CA . THR A 1 97 ? 0.552 -10.771 6.480 1.00 91.12 97 THR A CA 1
ATOM 785 C C . THR A 1 97 ? -0.652 -11.171 5.637 1.00 91.12 97 THR A C 1
ATOM 787 O O . THR A 1 97 ? -1.133 -12.296 5.744 1.00 91.12 97 THR A O 1
ATOM 790 N N . ARG A 1 98 ? -1.184 -10.254 4.820 1.00 89.69 98 ARG A N 1
ATOM 791 C CA . ARG A 1 98 ? -2.443 -10.465 4.082 1.00 89.69 98 ARG A CA 1
ATOM 792 C C . ARG A 1 98 ? -2.245 -10.770 2.606 1.00 89.69 98 ARG A C 1
ATOM 794 O O . ARG A 1 98 ? -3.109 -11.398 2.003 1.00 89.69 98 ARG A O 1
ATOM 801 N N . TYR A 1 99 ? -1.145 -10.307 2.030 1.00 89.12 99 TYR A N 1
ATOM 802 C CA . TYR A 1 99 ? -0.922 -10.273 0.589 1.00 89.12 99 TYR A CA 1
ATOM 803 C C . TYR A 1 99 ? 0.448 -10.848 0.212 1.00 89.12 99 TYR A C 1
ATOM 805 O O . TYR A 1 99 ? 0.994 -10.477 -0.820 1.00 89.12 99 TYR A O 1
ATOM 813 N N . ALA A 1 100 ? 0.985 -11.783 1.008 1.00 89.00 100 ALA A N 1
ATOM 814 C CA . ALA A 1 100 ? 2.324 -12.351 0.826 1.00 89.00 100 ALA A CA 1
ATOM 815 C C . ALA A 1 100 ? 2.580 -12.874 -0.597 1.00 89.00 100 ALA A C 1
ATOM 817 O O . ALA A 1 100 ? 3.648 -12.653 -1.161 1.00 89.00 100 ALA A O 1
ATOM 818 N N . VAL A 1 101 ? 1.585 -13.544 -1.186 1.00 89.06 101 VAL A N 1
ATOM 819 C CA . VAL A 1 101 ? 1.674 -14.074 -2.554 1.00 89.06 101 VAL A CA 1
ATOM 820 C C . VAL A 1 101 ? 1.638 -12.941 -3.580 1.00 89.06 101 VAL A C 1
ATOM 822 O O . VAL A 1 101 ? 2.486 -12.885 -4.463 1.00 89.06 101 VAL A O 1
ATOM 825 N N . LEU A 1 102 ? 0.706 -11.992 -3.440 1.00 85.25 102 LEU A N 1
ATOM 826 C CA . LEU A 1 102 ? 0.594 -10.860 -4.367 1.00 85.25 102 LEU A CA 1
ATOM 827 C C . LEU A 1 102 ? 1.839 -9.964 -4.320 1.00 85.25 102 LEU A C 1
ATOM 829 O O . LEU A 1 102 ? 2.278 -9.484 -5.359 1.00 85.25 102 LEU A O 1
ATOM 833 N N . ALA A 1 103 ? 2.454 -9.799 -3.149 1.00 86.88 103 ALA A N 1
ATOM 834 C CA . ALA A 1 103 ? 3.693 -9.046 -2.983 1.00 86.88 103 ALA A CA 1
ATOM 835 C C . ALA A 1 103 ? 4.853 -9.619 -3.816 1.00 86.88 103 ALA A C 1
ATOM 837 O O . ALA A 1 103 ? 5.703 -8.871 -4.286 1.00 86.88 103 ALA A O 1
ATOM 838 N N . GLN A 1 104 ? 4.873 -10.937 -4.038 1.00 87.19 104 GLN A N 1
ATOM 839 C CA . GLN A 1 104 ? 5.870 -11.588 -4.893 1.00 87.19 104 GLN A CA 1
ATOM 840 C C . GLN A 1 104 ? 5.576 -11.378 -6.384 1.00 87.19 104 GLN A C 1
ATOM 842 O O . GLN A 1 104 ? 6.497 -11.325 -7.195 1.00 87.19 104 GLN A O 1
ATOM 847 N N . CYS A 1 105 ? 4.299 -11.246 -6.752 1.00 85.06 105 CYS A N 1
ATOM 848 C CA . CYS A 1 105 ? 3.875 -11.028 -8.134 1.00 85.06 105 CYS A CA 1
ATOM 849 C C . CYS A 1 105 ? 4.052 -9.569 -8.590 1.00 85.06 105 CYS A C 1
ATOM 851 O O . CYS A 1 105 ? 4.327 -9.321 -9.765 1.00 85.06 105 CYS A O 1
ATOM 853 N N . PHE A 1 106 ? 3.905 -8.607 -7.677 1.00 84.81 106 PHE A N 1
ATOM 854 C CA . PHE A 1 106 ? 3.968 -7.171 -7.963 1.00 84.81 106 PHE A CA 1
ATOM 855 C C . PHE A 1 106 ? 5.245 -6.548 -7.400 1.00 84.81 106 PHE A C 1
ATOM 857 O O . PHE A 1 106 ? 5.237 -5.845 -6.392 1.00 84.81 106 PHE A O 1
ATOM 864 N N . VAL A 1 107 ? 6.362 -6.815 -8.078 1.00 85.94 107 VAL A N 1
ATOM 865 C CA . VAL A 1 107 ? 7.663 -6.230 -7.732 1.00 85.94 107 VAL A CA 1
ATOM 866 C C . VAL A 1 107 ? 7.652 -4.725 -8.007 1.00 85.94 107 VAL A C 1
ATOM 868 O O . VAL A 1 107 ? 7.177 -4.287 -9.052 1.00 85.94 107 VAL A O 1
ATOM 871 N N . VAL A 1 108 ? 8.208 -3.932 -7.088 1.00 87.50 108 VAL A N 1
ATOM 872 C CA . VAL A 1 108 ? 8.327 -2.476 -7.245 1.00 87.50 108 VAL A CA 1
ATOM 873 C C . VAL A 1 108 ? 9.521 -2.132 -8.151 1.00 87.50 108 VAL A C 1
ATOM 875 O O . VAL A 1 108 ? 10.619 -2.656 -7.931 1.00 87.50 108 VAL A O 1
ATOM 878 N N . PRO A 1 109 ? 9.351 -1.257 -9.164 1.00 89.50 109 PRO A N 1
ATOM 879 C CA . PRO A 1 109 ? 10.452 -0.734 -9.964 1.00 89.50 109 PRO A CA 1
ATOM 880 C C . PRO A 1 109 ? 11.541 -0.116 -9.090 1.00 89.50 109 PRO A C 1
ATOM 882 O O . PRO A 1 109 ? 11.256 0.608 -8.137 1.00 89.50 109 PRO A O 1
ATOM 885 N N . ARG A 1 110 ? 12.808 -0.369 -9.427 1.00 88.50 110 ARG A N 1
ATOM 886 C CA . ARG A 1 110 ? 13.913 0.244 -8.687 1.00 88.50 110 ARG A CA 1
ATOM 887 C C . ARG A 1 110 ? 13.971 1.740 -8.957 1.00 88.50 110 ARG A C 1
ATOM 889 O O . ARG A 1 110 ? 13.881 2.171 -10.106 1.00 88.50 110 ARG A O 1
ATOM 896 N N . LEU A 1 111 ? 14.201 2.514 -7.905 1.00 88.62 111 LEU A N 1
ATOM 897 C CA . LEU A 1 111 ? 14.490 3.935 -8.033 1.00 88.62 111 LEU A CA 1
ATOM 898 C C . LEU A 1 111 ? 15.887 4.131 -8.622 1.00 88.62 111 LEU A C 1
ATOM 900 O O . LEU A 1 111 ? 16.830 3.418 -8.271 1.00 88.62 111 LEU A O 1
ATOM 904 N N . LEU A 1 112 ? 16.032 5.121 -9.496 1.00 84.44 112 LEU A N 1
ATOM 905 C CA . LEU A 1 112 ? 17.292 5.415 -10.168 1.00 84.44 112 LEU A CA 1
ATOM 906 C C . LEU A 1 112 ? 18.383 5.772 -9.153 1.00 84.44 112 LEU A C 1
ATOM 908 O O . LEU A 1 112 ? 19.527 5.372 -9.325 1.00 84.44 112 LEU A O 1
ATOM 912 N N . ASN A 1 113 ? 18.036 6.451 -8.055 1.00 85.88 113 ASN A N 1
ATOM 913 C CA . ASN A 1 113 ? 18.981 6.817 -6.996 1.00 85.88 113 ASN A CA 1
ATOM 914 C C . ASN A 1 113 ? 19.665 5.603 -6.333 1.00 85.88 113 ASN A C 1
ATOM 916 O O . ASN A 1 113 ? 20.837 5.721 -5.977 1.00 85.88 113 ASN A O 1
ATOM 920 N N . THR A 1 114 ? 18.990 4.452 -6.250 1.00 87.06 114 THR A N 1
ATOM 921 C CA . THR A 1 114 ? 19.514 3.208 -5.654 1.00 87.06 114 THR A CA 1
ATOM 922 C C . THR A 1 114 ? 20.510 2.466 -6.542 1.00 87.06 114 THR A C 1
ATOM 924 O O . THR A 1 114 ? 21.150 1.526 -6.078 1.00 87.06 114 THR A O 1
ATOM 927 N N . LEU A 1 115 ? 20.636 2.861 -7.811 1.00 84.00 115 LEU A N 1
ATOM 928 C CA . LEU A 1 115 ? 21.560 2.232 -8.746 1.00 84.00 115 LEU A CA 1
ATOM 929 C C . LEU A 1 115 ? 22.994 2.740 -8.561 1.00 84.00 115 LEU A C 1
ATOM 931 O O . LEU A 1 115 ? 23.244 3.881 -8.159 1.00 84.00 115 LEU A O 1
ATOM 935 N N . ASP A 1 116 ? 23.938 1.882 -8.902 1.00 87.31 116 ASP A N 1
ATOM 936 C CA . ASP A 1 116 ? 25.355 2.181 -9.040 1.00 87.31 116 ASP A CA 1
ATOM 937 C C . ASP A 1 116 ? 25.621 3.187 -10.173 1.00 87.31 116 ASP A C 1
ATOM 939 O O . ASP A 1 116 ? 24.804 3.390 -11.075 1.00 87.31 116 ASP A O 1
ATOM 943 N N . ALA A 1 117 ? 26.764 3.874 -10.099 1.00 83.81 117 ALA A N 1
ATOM 944 C CA . ALA A 1 117 ? 27.122 4.923 -11.056 1.00 83.81 117 ALA A CA 1
ATOM 945 C C . ALA A 1 117 ? 27.289 4.381 -12.486 1.00 83.81 117 ALA A C 1
ATOM 947 O O . ALA A 1 117 ? 26.939 5.071 -13.442 1.00 83.81 117 ALA A O 1
ATOM 948 N N . GLU A 1 118 ? 27.762 3.141 -12.623 1.00 83.38 118 GLU A N 1
ATOM 949 C CA . GLU A 1 118 ? 27.928 2.460 -13.906 1.00 83.38 118 GLU A CA 1
ATOM 950 C C . GLU A 1 118 ? 26.569 2.121 -14.533 1.00 83.38 118 GLU A C 1
ATOM 952 O O . GLU A 1 118 ? 26.308 2.515 -15.670 1.00 83.38 118 GLU A O 1
ATOM 957 N N . ALA A 1 119 ? 25.645 1.510 -13.783 1.00 79.69 119 ALA A N 1
ATOM 958 C CA . ALA A 1 119 ? 24.282 1.279 -14.263 1.00 79.69 119 ALA A CA 1
ATOM 959 C C . ALA A 1 119 ? 23.532 2.583 -14.581 1.00 79.69 119 ALA A C 1
ATOM 961 O O . ALA A 1 119 ? 22.792 2.643 -15.565 1.00 79.69 119 ALA A O 1
ATOM 962 N N . LYS A 1 120 ? 23.724 3.647 -13.788 1.00 81.44 120 LYS A N 1
ATOM 963 C CA . LYS A 1 120 ? 23.157 4.978 -14.073 1.00 81.44 120 LYS A CA 1
ATOM 964 C C . LYS A 1 120 ? 23.673 5.536 -15.394 1.00 81.44 120 LYS A C 1
ATOM 966 O O . LYS A 1 120 ? 22.868 6.030 -16.183 1.00 81.44 120 LYS A O 1
ATOM 971 N N . ALA A 1 121 ? 24.980 5.444 -15.637 1.00 78.69 121 ALA A N 1
ATOM 972 C CA . ALA A 1 121 ? 25.583 5.855 -16.896 1.00 78.69 121 ALA A CA 1
ATOM 973 C C . ALA A 1 121 ? 25.025 5.015 -18.052 1.00 78.69 121 ALA A C 1
ATOM 975 O O . ALA A 1 121 ? 24.455 5.579 -18.976 1.00 78.69 121 ALA A O 1
ATOM 976 N N . ALA A 1 122 ? 25.020 3.684 -17.947 1.00 76.38 122 ALA A N 1
ATOM 977 C CA . ALA A 1 122 ? 24.490 2.793 -18.983 1.00 76.38 122 ALA A CA 1
ATOM 978 C C . ALA A 1 122 ? 23.009 3.053 -19.336 1.00 76.38 122 ALA A C 1
ATOM 980 O O . ALA A 1 122 ? 22.601 2.894 -20.484 1.00 76.38 122 ALA A O 1
ATOM 981 N N . LEU A 1 123 ? 22.192 3.475 -18.365 1.00 72.94 123 LEU A N 1
ATOM 982 C CA . LEU A 1 123 ? 20.788 3.844 -18.586 1.00 72.94 123 LEU A CA 1
ATOM 983 C C . LEU A 1 123 ? 20.609 5.264 -19.158 1.00 72.94 123 LEU A C 1
ATOM 985 O O . LEU A 1 123 ? 19.551 5.563 -19.722 1.00 72.94 123 LEU A O 1
ATOM 989 N N . SER A 1 124 ? 21.618 6.126 -19.018 1.00 69.81 124 SER A N 1
ATOM 990 C CA . SER A 1 124 ? 21.603 7.528 -19.460 1.00 69.81 124 SER A CA 1
ATOM 991 C C . SER A 1 124 ? 22.288 7.743 -20.817 1.00 69.81 124 SER A C 1
ATOM 993 O O . SER A 1 124 ? 21.868 8.624 -21.562 1.00 69.81 124 SER A O 1
ATOM 995 N N . ASP A 1 125 ? 23.295 6.932 -21.157 1.00 60.00 125 ASP A N 1
ATOM 996 C CA . ASP A 1 125 ? 24.316 7.226 -22.181 1.00 60.00 125 ASP A CA 1
ATOM 997 C C . ASP A 1 125 ? 23.974 6.768 -23.613 1.00 60.00 125 ASP A C 1
ATOM 999 O O . ASP A 1 125 ? 24.809 6.766 -24.510 1.00 60.00 125 ASP A O 1
ATOM 1003 N N . GLY A 1 126 ? 22.710 6.441 -23.879 1.00 56.56 126 GLY A N 1
ATOM 1004 C CA . GLY A 1 126 ? 22.216 6.325 -25.252 1.00 56.56 126 GLY A CA 1
ATOM 1005 C C . GLY A 1 126 ? 21.662 4.954 -25.608 1.00 56.56 126 GLY A C 1
ATOM 1006 O O . GLY A 1 126 ? 22.281 3.911 -25.433 1.00 56.56 126 GLY A O 1
ATOM 1007 N N . GLY A 1 127 ? 20.447 4.987 -26.154 1.00 52.25 127 GLY A N 1
ATOM 1008 C CA . GLY A 1 127 ? 19.705 3.805 -26.566 1.00 52.25 127 GLY A CA 1
ATOM 1009 C C . GLY A 1 127 ? 18.909 3.202 -25.418 1.00 52.25 127 GLY A C 1
ATOM 1010 O O . GLY A 1 127 ? 19.141 2.060 -25.041 1.00 52.25 127 GLY A O 1
ATOM 1011 N N . ARG A 1 128 ? 17.928 3.940 -24.873 1.00 54.88 128 ARG A N 1
ATOM 1012 C CA . ARG A 1 128 ? 16.889 3.360 -24.007 1.00 54.88 128 ARG A CA 1
ATOM 1013 C C . ARG A 1 128 ? 16.222 2.210 -24.773 1.00 54.88 128 ARG A C 1
ATOM 1015 O O . ARG A 1 128 ? 15.258 2.422 -25.497 1.00 54.88 128 ARG A O 1
ATOM 1022 N N . VAL A 1 129 ? 16.708 0.979 -24.632 1.00 48.53 129 VAL A N 1
ATOM 1023 C CA . VAL A 1 129 ? 16.120 -0.205 -25.285 1.00 48.53 129 VAL A CA 1
ATOM 1024 C C . VAL A 1 129 ? 14.690 -0.441 -24.762 1.00 48.53 129 VAL A C 1
ATOM 1026 O O . VAL A 1 129 ? 13.847 -0.992 -25.463 1.00 48.53 129 VAL A O 1
ATOM 1029 N N . GLY A 1 130 ? 14.352 0.112 -23.590 1.00 44.91 130 GLY A N 1
ATOM 1030 C CA . GLY A 1 130 ? 12.979 0.222 -23.084 1.00 44.91 130 GLY A CA 1
ATOM 1031 C C . GLY A 1 130 ? 12.079 1.192 -23.864 1.00 44.91 130 GLY A C 1
ATOM 1032 O O . GLY A 1 130 ? 10.868 0.988 -23.933 1.00 44.91 130 GLY A O 1
ATOM 1033 N N . ALA A 1 131 ? 12.652 2.185 -24.549 1.00 44.50 131 ALA A N 1
ATOM 1034 C CA . ALA A 1 131 ? 11.927 2.999 -25.520 1.00 44.50 131 ALA A CA 1
ATOM 1035 C C . ALA A 1 131 ? 11.555 2.169 -26.765 1.00 44.50 131 ALA A C 1
ATOM 1037 O O . ALA A 1 131 ? 10.576 2.448 -27.426 1.00 44.50 131 ALA A O 1
ATOM 1038 N N . SER A 1 132 ? 12.189 1.035 -27.062 1.00 42.84 132 SER A N 1
ATOM 1039 C CA . SER A 1 132 ? 11.660 0.160 -28.128 1.00 42.84 132 SER A CA 1
ATOM 1040 C C . SER A 1 132 ? 10.433 -0.660 -27.697 1.00 42.84 132 SER A C 1
ATOM 1042 O O . SER A 1 132 ? 9.713 -1.167 -28.555 1.00 42.84 132 SER A O 1
ATOM 1044 N N . VAL A 1 133 ? 10.155 -0.751 -26.389 1.00 47.72 133 VAL A N 1
ATOM 1045 C CA . VAL A 1 133 ? 8.944 -1.392 -25.845 1.00 47.72 133 VAL A CA 1
ATOM 1046 C C . VAL A 1 133 ? 7.815 -0.374 -25.616 1.00 47.72 133 VAL A C 1
ATOM 1048 O O . VAL A 1 133 ? 6.653 -0.749 -25.741 1.00 47.72 133 VAL A O 1
ATOM 1051 N N . HIS A 1 134 ? 8.134 0.911 -25.378 1.00 46.75 134 HIS A N 1
ATOM 1052 C CA . HIS A 1 134 ? 7.134 1.961 -25.089 1.00 46.75 134 HIS A CA 1
ATOM 1053 C C . HIS A 1 134 ? 7.311 3.330 -25.788 1.00 46.75 134 HIS A C 1
ATOM 1055 O O . HIS A 1 134 ? 6.520 4.238 -25.567 1.00 46.75 134 HIS A O 1
ATOM 1061 N N . GLY A 1 135 ? 8.291 3.512 -26.669 1.00 41.78 135 GLY A N 1
ATOM 1062 C CA . GLY A 1 135 ? 8.642 4.811 -27.267 1.00 41.78 135 GLY A CA 1
ATOM 1063 C C . GLY A 1 135 ? 9.604 4.750 -28.466 1.00 41.78 135 GLY A C 1
ATOM 1064 O O . GLY A 1 135 ? 10.760 5.133 -28.355 1.00 41.78 135 GLY A O 1
ATOM 1065 N N . GLY A 1 136 ? 9.133 4.270 -29.619 1.00 35.75 136 GLY A N 1
ATOM 1066 C CA . GLY A 1 136 ? 9.651 4.699 -30.926 1.00 35.75 136 GLY A CA 1
ATOM 1067 C C . GLY A 1 136 ? 11.132 4.448 -31.249 1.00 35.75 136 GLY A C 1
ATOM 1068 O O . GLY A 1 136 ? 11.900 5.392 -31.381 1.00 35.75 136 GLY A O 1
ATOM 1069 N N . GLY A 1 137 ? 11.484 3.191 -31.532 1.00 33.59 137 GLY A N 1
ATOM 1070 C CA . GLY A 1 137 ? 12.536 2.860 -32.507 1.00 33.59 137 GLY A CA 1
ATOM 1071 C C . GLY A 1 137 ? 11.988 2.451 -33.882 1.00 33.59 137 GLY A C 1
ATOM 1072 O O . GLY A 1 137 ? 12.692 2.561 -34.872 1.00 33.59 137 GLY A O 1
ATOM 1073 N N . ASN A 1 138 ? 10.734 1.991 -33.962 1.00 35.81 138 ASN A N 1
ATOM 1074 C CA . ASN A 1 138 ? 10.021 1.698 -35.212 1.00 35.81 138 ASN A CA 1
ATOM 1075 C C . ASN A 1 138 ? 8.550 1.377 -34.901 1.00 35.81 138 ASN A C 1
ATOM 1077 O O . ASN A 1 138 ? 8.232 0.240 -34.567 1.00 35.81 138 ASN A O 1
ATOM 1081 N N . GLY A 1 139 ? 7.661 2.376 -34.971 1.00 37.88 139 GLY A N 1
ATOM 1082 C CA . GLY A 1 139 ? 6.224 2.247 -35.293 1.00 37.88 139 GLY A CA 1
ATOM 1083 C C . GLY A 1 139 ? 5.319 1.222 -34.578 1.00 37.88 139 GLY A C 1
ATOM 1084 O O . GLY A 1 139 ? 4.166 1.076 -34.989 1.00 37.88 139 GLY A O 1
ATOM 1085 N N . LYS A 1 140 ? 5.762 0.494 -33.548 1.00 42.44 140 LYS A N 1
ATOM 1086 C CA . LYS A 1 140 ? 4.949 -0.534 -32.883 1.00 42.44 140 LYS A CA 1
ATOM 1087 C C . LYS A 1 140 ? 4.102 0.098 -31.779 1.00 42.44 140 LYS A C 1
ATOM 1089 O O . LYS A 1 140 ? 4.614 0.570 -30.771 1.00 42.44 140 LYS A O 1
ATOM 1094 N N . LYS A 1 141 ? 2.790 0.124 -32.028 1.00 47.81 141 LYS A N 1
ATOM 1095 C CA . LYS A 1 141 ? 1.738 0.632 -31.138 1.00 47.81 141 LYS A CA 1
ATOM 1096 C C . LYS A 1 141 ? 1.836 -0.026 -29.760 1.00 47.81 141 LYS A C 1
ATOM 1098 O O . LYS A 1 141 ? 1.792 -1.251 -29.658 1.00 47.81 141 LYS A O 1
ATOM 1103 N N . THR A 1 142 ? 1.939 0.797 -28.725 1.00 52.75 142 THR A N 1
ATOM 1104 C CA . THR A 1 142 ? 1.860 0.396 -27.321 1.00 52.75 142 THR A CA 1
ATOM 1105 C C . THR A 1 142 ? 0.511 -0.275 -27.047 1.00 52.75 142 THR A C 1
ATOM 1107 O O . THR A 1 142 ? -0.541 0.244 -27.417 1.00 52.75 142 THR A O 1
ATOM 1110 N N . GLY A 1 143 ? 0.528 -1.464 -26.435 1.00 53.41 143 GLY A N 1
ATOM 1111 C CA . GLY A 1 143 ? -0.696 -2.212 -26.106 1.00 53.41 143 GLY A CA 1
ATOM 1112 C C . GLY A 1 143 ? -1.550 -1.544 -25.023 1.00 53.41 143 GLY A C 1
ATOM 1113 O O . GLY A 1 143 ? -2.746 -1.805 -24.941 1.00 53.41 143 GLY A O 1
ATOM 1114 N N . TYR A 1 144 ? -0.955 -0.640 -24.240 1.00 67.62 144 TYR A N 1
ATOM 1115 C CA . TYR A 1 144 ? -1.593 0.019 -23.105 1.00 67.62 144 TYR A CA 1
ATOM 1116 C C . TYR A 1 144 ? -1.337 1.525 -23.167 1.00 67.62 144 TYR A C 1
ATOM 1118 O O . TYR A 1 144 ? -0.422 2.047 -22.540 1.00 67.62 144 TYR A O 1
ATOM 1126 N N . GLN A 1 145 ? -2.117 2.230 -23.986 1.00 70.94 145 GLN A N 1
ATOM 1127 C CA . GLN A 1 145 ? -1.996 3.684 -24.143 1.00 70.94 145 GLN A CA 1
ATOM 1128 C C . GLN A 1 145 ? -2.376 4.454 -22.867 1.00 70.94 145 GLN A C 1
ATOM 1130 O O . GLN A 1 145 ? -1.942 5.585 -22.678 1.00 70.94 145 GLN A O 1
ATOM 1135 N N . HIS A 1 146 ? -3.203 3.854 -22.013 1.00 78.38 146 HIS A N 1
ATOM 1136 C CA . HIS A 1 146 ? -3.731 4.462 -20.794 1.00 78.38 146 HIS A CA 1
ATOM 1137 C C . HIS A 1 146 ? -2.809 4.304 -19.576 1.00 78.38 146 HIS A C 1
ATOM 1139 O O . HIS A 1 146 ? -3.114 4.859 -18.522 1.00 78.38 146 HIS A O 1
ATOM 1145 N N . ILE A 1 147 ? -1.713 3.548 -19.707 1.00 79.50 147 ILE A N 1
ATOM 1146 C CA . ILE A 1 147 ? -0.690 3.397 -18.669 1.00 79.50 147 ILE A CA 1
ATOM 1147 C C . ILE A 1 147 ? 0.313 4.545 -18.808 1.00 79.50 147 ILE A C 1
ATOM 1149 O O . ILE A 1 147 ? 0.872 4.768 -19.883 1.00 79.50 147 ILE A O 1
ATOM 1153 N N . ALA A 1 148 ? 0.539 5.274 -17.715 1.00 78.19 148 ALA A N 1
ATOM 1154 C CA . ALA A 1 148 ? 1.525 6.347 -17.675 1.00 78.19 148 ALA A CA 1
ATOM 1155 C C . ALA A 1 148 ? 2.943 5.798 -17.892 1.00 78.19 148 ALA A C 1
ATOM 1157 O O . ALA A 1 148 ? 3.261 4.687 -17.476 1.00 78.19 148 ALA A O 1
ATOM 1158 N N . VAL A 1 149 ? 3.815 6.584 -18.521 1.00 80.00 149 VAL A N 1
ATOM 1159 C CA . VAL A 1 149 ? 5.236 6.237 -18.652 1.00 80.00 149 VAL A CA 1
ATOM 1160 C C . VAL A 1 149 ? 5.959 6.677 -17.372 1.00 80.00 149 VAL A C 1
ATOM 1162 O O . VAL A 1 149 ? 5.755 7.817 -16.953 1.00 80.00 149 VAL A O 1
ATOM 1165 N N . PRO A 1 150 ? 6.796 5.825 -16.747 1.00 82.81 150 PRO A N 1
ATOM 1166 C CA . PRO A 1 150 ? 7.531 6.215 -15.549 1.00 82.81 150 PRO A CA 1
ATOM 1167 C C . PRO A 1 150 ? 8.545 7.319 -15.859 1.00 82.81 150 PRO A C 1
ATOM 1169 O O . PRO A 1 150 ? 9.179 7.312 -16.919 1.00 82.81 150 PRO A O 1
ATOM 1172 N N . ASP A 1 151 ? 8.741 8.236 -14.910 1.00 83.25 151 ASP A N 1
ATOM 1173 C CA . ASP A 1 151 ? 9.766 9.270 -15.026 1.00 83.25 151 ASP A CA 1
ATOM 1174 C C . ASP A 1 151 ? 11.165 8.638 -15.014 1.00 83.25 151 ASP A C 1
ATOM 1176 O O . ASP A 1 151 ? 11.609 8.054 -14.022 1.00 83.25 151 ASP A O 1
ATOM 1180 N N . ALA A 1 152 ? 11.875 8.787 -16.130 1.00 79.81 152 ALA A N 1
ATOM 1181 C CA . ALA A 1 152 ? 13.216 8.254 -16.314 1.00 79.81 152 ALA A CA 1
ATOM 1182 C C . ALA A 1 152 ? 14.285 8.948 -15.449 1.00 79.81 152 ALA A C 1
ATOM 1184 O O . ALA A 1 152 ? 15.391 8.423 -15.344 1.00 79.81 152 ALA A O 1
ATOM 1185 N N . GLY A 1 153 ? 13.987 10.109 -14.854 1.00 81.19 153 GLY A N 1
ATOM 1186 C CA . GLY A 1 153 ? 14.852 10.764 -13.869 1.00 81.19 153 GLY A CA 1
ATOM 1187 C C . GLY A 1 153 ? 14.740 10.164 -12.464 1.00 81.19 153 GLY A C 1
ATOM 1188 O O . GLY A 1 153 ? 15.654 10.315 -11.656 1.00 81.19 153 GLY A O 1
ATOM 1189 N N . VAL A 1 154 ? 13.644 9.455 -12.177 1.00 83.88 154 VAL A N 1
ATOM 1190 C CA . VAL A 1 154 ? 13.323 8.948 -10.833 1.00 83.88 154 VAL A CA 1
ATOM 1191 C C . VAL A 1 154 ? 13.373 7.425 -10.775 1.00 83.88 154 VAL A C 1
ATOM 1193 O O . VAL A 1 154 ? 13.863 6.862 -9.796 1.00 83.88 154 VAL A O 1
ATOM 1196 N N . VAL A 1 155 ? 12.905 6.742 -11.819 1.00 85.00 155 VAL A N 1
ATOM 1197 C CA . VAL A 1 155 ? 12.742 5.286 -11.858 1.00 85.00 155 VAL A CA 1
ATOM 1198 C C . VAL A 1 155 ? 13.675 4.674 -12.899 1.00 85.00 155 VAL A C 1
ATOM 1200 O O . VAL A 1 155 ? 13.869 5.206 -13.991 1.00 85.00 155 VAL A O 1
ATOM 1203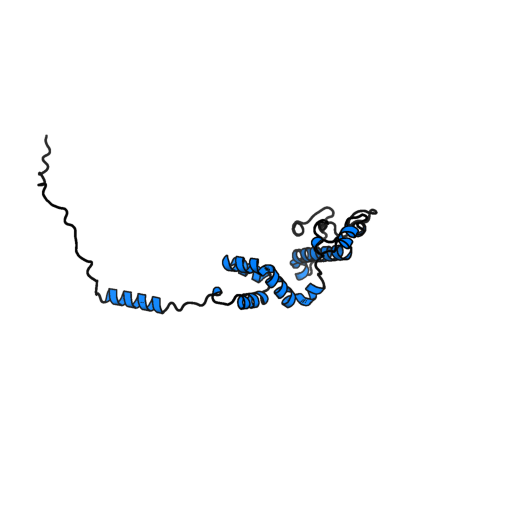 N N . CYS A 1 156 ? 14.249 3.517 -12.574 1.00 84.94 156 CYS A N 1
ATOM 1204 C CA . CYS A 1 156 ? 15.001 2.715 -13.527 1.00 84.94 156 CYS A CA 1
ATOM 1205 C C . CYS A 1 156 ? 14.107 2.324 -14.714 1.00 84.94 156 CYS A C 1
ATOM 1207 O O . CYS A 1 156 ? 13.019 1.783 -14.540 1.00 84.94 156 CYS A O 1
ATOM 1209 N N . THR A 1 157 ? 14.583 2.553 -15.936 1.00 81.88 157 THR A N 1
ATOM 1210 C CA . THR A 1 157 ? 13.835 2.257 -17.172 1.00 81.88 157 THR A CA 1
ATOM 1211 C C . THR A 1 157 ? 14.357 1.019 -17.902 1.00 81.88 157 THR A C 1
ATOM 1213 O O . THR A 1 157 ? 14.112 0.837 -19.097 1.00 81.88 157 THR A O 1
ATOM 1216 N N . CYS A 1 158 ? 15.060 0.127 -17.193 1.00 80.38 158 CYS A N 1
ATOM 1217 C CA . CYS A 1 158 ? 15.374 -1.192 -17.733 1.00 80.38 158 CYS A CA 1
ATOM 1218 C C . CYS A 1 158 ? 14.079 -1.972 -18.028 1.00 80.38 158 CYS A C 1
ATOM 1220 O O . CYS A 1 158 ? 13.027 -1.704 -17.441 1.00 80.38 158 CYS A O 1
ATOM 1222 N N . LEU A 1 159 ? 14.154 -2.968 -18.916 1.00 81.19 159 LEU A N 1
ATOM 1223 C CA . LEU A 1 159 ? 12.988 -3.758 -19.329 1.00 81.19 159 LEU A CA 1
ATOM 1224 C C . LEU A 1 159 ? 12.205 -4.322 -18.131 1.00 81.19 159 LEU A C 1
ATOM 1226 O O . LEU A 1 159 ? 10.982 -4.220 -18.088 1.00 81.19 159 LEU A O 1
ATOM 1230 N N . THR A 1 160 ? 12.907 -4.856 -17.130 1.00 85.31 160 THR A N 1
ATOM 1231 C CA . THR A 1 160 ? 12.297 -5.417 -15.918 1.00 85.31 160 THR A CA 1
ATOM 1232 C C . THR A 1 160 ? 11.526 -4.370 -15.118 1.00 85.31 160 THR A C 1
ATOM 1234 O O . THR A 1 160 ? 10.406 -4.633 -14.691 1.00 85.31 160 THR A O 1
ATOM 1237 N N . CYS A 1 161 ? 12.088 -3.171 -14.940 1.00 85.62 161 CYS A N 1
ATOM 1238 C CA . CYS A 1 161 ? 11.425 -2.101 -14.196 1.00 85.62 161 CYS A CA 1
ATOM 1239 C C . CYS A 1 161 ? 10.233 -1.519 -14.968 1.00 85.62 161 CYS A C 1
ATOM 1241 O O . CYS A 1 161 ? 9.225 -1.187 -14.353 1.00 85.62 161 CYS A O 1
ATOM 1243 N N . LEU A 1 162 ? 10.292 -1.476 -16.303 1.00 83.31 162 LEU A N 1
ATOM 1244 C CA . LEU A 1 162 ? 9.140 -1.104 -17.132 1.00 83.31 162 LEU A CA 1
ATOM 1245 C C . LEU A 1 162 ? 8.003 -2.129 -17.041 1.00 83.31 162 LEU A C 1
ATOM 1247 O O . LEU A 1 162 ? 6.839 -1.744 -16.978 1.00 83.31 162 LEU A O 1
ATOM 1251 N N . LEU A 1 163 ? 8.310 -3.429 -17.025 1.00 84.44 163 LEU A N 1
ATOM 1252 C CA . LEU A 1 163 ? 7.298 -4.474 -16.832 1.00 84.44 163 LEU A CA 1
ATOM 1253 C C . LEU A 1 163 ? 6.686 -4.413 -15.428 1.00 84.44 163 LEU A C 1
ATOM 1255 O O . LEU A 1 163 ? 5.466 -4.463 -15.295 1.00 84.44 163 LEU A O 1
ATOM 1259 N N . ALA A 1 164 ? 7.520 -4.238 -14.402 1.00 88.50 164 ALA A N 1
ATOM 1260 C CA . ALA A 1 164 ? 7.084 -4.031 -13.024 1.00 88.50 164 ALA A CA 1
ATOM 1261 C C . ALA A 1 164 ? 6.156 -2.811 -12.893 1.00 88.50 164 ALA A C 1
ATOM 1263 O O . ALA A 1 164 ? 5.101 -2.900 -12.271 1.00 88.50 164 ALA A O 1
ATOM 1264 N N . TRP A 1 165 ? 6.501 -1.701 -13.549 1.00 86.88 165 TRP A N 1
ATOM 1265 C CA . TRP A 1 165 ? 5.669 -0.501 -13.593 1.00 86.88 165 TRP A CA 1
ATOM 1266 C C . TRP A 1 165 ? 4.301 -0.778 -14.222 1.00 86.88 165 TRP A C 1
ATOM 1268 O O . TRP A 1 165 ? 3.276 -0.472 -13.617 1.00 86.88 165 TRP A O 1
ATOM 1278 N N . ASN A 1 166 ? 4.267 -1.435 -15.388 1.00 84.75 166 ASN A N 1
ATOM 1279 C CA . ASN A 1 166 ? 2.999 -1.785 -16.036 1.00 84.75 166 ASN A CA 1
ATOM 1280 C C . ASN A 1 166 ? 2.137 -2.670 -15.132 1.00 84.75 166 ASN A C 1
ATOM 1282 O O . ASN A 1 166 ? 0.938 -2.439 -15.025 1.00 84.75 166 ASN A O 1
ATOM 1286 N N . ASN A 1 167 ? 2.739 -3.652 -14.454 1.00 86.94 167 ASN A N 1
ATOM 1287 C CA . ASN A 1 167 ? 2.014 -4.523 -13.534 1.00 86.94 167 ASN A CA 1
ATOM 1288 C C . ASN A 1 167 ? 1.378 -3.730 -12.385 1.00 86.94 167 ASN A C 1
ATOM 1290 O O . ASN A 1 167 ? 0.239 -4.010 -12.029 1.00 86.94 167 ASN A O 1
ATOM 1294 N N . ILE A 1 168 ? 2.066 -2.722 -11.841 1.00 86.88 168 ILE A N 1
ATOM 1295 C CA . ILE A 1 168 ? 1.501 -1.844 -10.806 1.00 86.88 168 ILE A CA 1
ATOM 1296 C C . ILE A 1 168 ? 0.342 -1.015 -11.366 1.00 86.88 168 ILE A C 1
ATOM 1298 O O . ILE A 1 168 ? -0.712 -0.952 -10.737 1.00 86.88 168 ILE A O 1
ATOM 1302 N N . CYS A 1 169 ? 0.480 -0.434 -12.559 1.00 84.94 169 CYS A N 1
ATOM 1303 C CA . CYS A 1 169 ? -0.614 0.311 -13.189 1.00 84.94 169 CYS A CA 1
ATOM 1304 C C . CYS A 1 169 ? -1.837 -0.578 -13.474 1.00 84.94 169 CYS A C 1
ATOM 1306 O O . CYS A 1 169 ? -2.969 -0.147 -13.272 1.00 84.94 169 CYS A O 1
ATOM 1308 N N . LEU A 1 170 ? -1.632 -1.844 -13.846 1.00 85.00 170 LEU A N 1
ATOM 1309 C CA . LEU A 1 170 ? -2.726 -2.804 -14.025 1.00 85.00 170 LEU A CA 1
ATOM 1310 C C . LEU A 1 170 ? -3.464 -3.118 -12.716 1.00 85.00 170 LEU A C 1
ATOM 1312 O O . LEU A 1 170 ? -4.667 -3.367 -12.746 1.00 85.00 170 LEU A O 1
ATOM 1316 N N . VAL A 1 171 ? -2.793 -3.082 -11.559 1.00 85.56 171 VAL A N 1
ATOM 1317 C CA . VAL A 1 171 ? -3.477 -3.216 -10.257 1.00 85.56 171 VAL A CA 1
ATOM 1318 C C . VAL A 1 171 ? -4.462 -2.069 -10.043 1.00 85.56 171 VAL A C 1
ATOM 1320 O O . VAL A 1 171 ? -5.558 -2.303 -9.536 1.00 85.56 171 VAL A O 1
ATOM 1323 N N . VAL A 1 172 ? -4.107 -0.849 -10.455 1.00 86.12 172 VAL A N 1
ATOM 1324 C CA . VAL A 1 172 ? -5.002 0.316 -10.374 1.00 86.12 172 VAL A CA 1
ATOM 1325 C C . VAL A 1 172 ? -6.221 0.120 -11.277 1.00 86.12 172 VAL A C 1
ATOM 1327 O O . VAL A 1 172 ? -7.351 0.328 -10.832 1.00 86.12 172 VAL A O 1
ATOM 1330 N N . ASP A 1 173 ? -6.016 -0.375 -12.500 1.00 86.69 173 ASP A N 1
ATOM 1331 C CA . ASP A 1 173 ? -7.116 -0.711 -13.410 1.00 86.69 173 ASP A CA 1
ATOM 1332 C C . ASP A 1 173 ? -8.041 -1.783 -12.812 1.00 86.69 173 ASP A C 1
ATOM 1334 O O . ASP A 1 173 ? -9.263 -1.627 -12.826 1.00 86.69 173 ASP A O 1
ATOM 1338 N N . PHE A 1 174 ? -7.491 -2.859 -12.239 1.00 87.25 174 PHE A N 1
ATOM 1339 C CA . PHE A 1 174 ? -8.303 -3.895 -11.593 1.00 87.25 174 PHE A CA 1
ATOM 1340 C C . PHE A 1 174 ? -9.064 -3.367 -10.379 1.00 87.25 174 PHE A C 1
ATOM 1342 O O . PHE A 1 174 ? -10.223 -3.728 -10.189 1.00 87.25 174 PHE A O 1
ATOM 1349 N N . ALA A 1 175 ? -8.457 -2.479 -9.590 1.00 87.62 175 ALA A N 1
ATOM 1350 C CA . ALA A 1 175 ? -9.136 -1.844 -8.469 1.00 87.62 175 ALA A CA 1
ATOM 1351 C C . ALA A 1 175 ? -10.317 -0.976 -8.936 1.00 87.62 175 ALA A C 1
ATOM 1353 O O . ALA A 1 175 ? -11.376 -0.991 -8.305 1.00 87.62 175 ALA A O 1
ATOM 1354 N N . HIS A 1 176 ? -10.167 -0.261 -10.056 1.00 90.19 176 HIS A N 1
ATOM 1355 C CA . HIS A 1 176 ? -11.254 0.504 -10.667 1.00 90.19 176 HIS A CA 1
ATOM 1356 C C . HIS A 1 176 ? -12.392 -0.411 -11.147 1.00 90.19 176 HIS A C 1
ATOM 1358 O O . HIS A 1 176 ? -13.562 -0.168 -10.844 1.00 90.19 176 HIS A O 1
ATOM 1364 N N . TRP A 1 177 ? -12.048 -1.505 -11.830 1.00 91.50 177 TRP A N 1
ATOM 1365 C CA . TRP A 1 177 ? -13.005 -2.466 -12.385 1.00 91.50 177 TRP A CA 1
ATOM 1366 C C . TRP A 1 177 ? -13.452 -3.559 -11.407 1.00 91.50 177 TRP A C 1
ATOM 1368 O O . TRP A 1 177 ? -14.118 -4.506 -11.823 1.00 91.50 177 TRP A O 1
ATOM 1378 N N . GLN A 1 178 ? -13.158 -3.433 -10.109 1.00 90.81 178 GLN A N 1
ATOM 1379 C CA . GLN A 1 178 ? -13.472 -4.461 -9.111 1.00 90.81 178 GLN A CA 1
ATOM 1380 C C . GLN A 1 178 ? -14.953 -4.860 -9.124 1.00 90.81 178 GLN A C 1
ATOM 1382 O O . GLN A 1 178 ? -15.271 -6.036 -9.012 1.00 90.81 178 GLN A O 1
ATOM 1387 N N . ARG A 1 179 ? -15.867 -3.902 -9.330 1.00 92.56 179 ARG A N 1
ATOM 1388 C CA . ARG A 1 179 ? -17.308 -4.193 -9.415 1.00 92.56 179 ARG A CA 1
ATOM 1389 C C . ARG A 1 179 ? -17.656 -5.097 -10.594 1.00 92.56 179 ARG A C 1
ATOM 1391 O O . ARG A 1 179 ? -18.448 -6.015 -10.429 1.00 92.56 179 ARG A O 1
ATOM 1398 N N . ASN A 1 180 ? -17.060 -4.845 -11.757 1.00 93.00 180 ASN A N 1
ATOM 1399 C CA . ASN A 1 180 ? -17.261 -5.663 -12.950 1.00 93.00 180 ASN A CA 1
ATOM 1400 C C . ASN A 1 180 ? -16.698 -7.069 -12.729 1.00 93.00 180 ASN A C 1
ATOM 1402 O O . ASN A 1 180 ? -17.374 -8.049 -13.026 1.00 93.00 180 ASN A O 1
ATOM 1406 N N . LEU A 1 181 ? -15.508 -7.168 -12.127 1.00 91.06 181 LEU A N 1
ATOM 1407 C CA . LEU A 1 181 ? -14.897 -8.449 -11.767 1.00 91.06 181 LEU A CA 1
ATOM 1408 C C . LEU A 1 181 ? -15.773 -9.250 -10.792 1.00 91.06 181 LEU A C 1
ATOM 1410 O O . LEU A 1 181 ? -15.997 -10.436 -11.016 1.00 91.06 181 LEU A O 1
ATOM 1414 N N . ASP A 1 182 ? -16.305 -8.598 -9.755 1.00 93.12 182 ASP A N 1
ATOM 1415 C CA . ASP A 1 182 ? -17.169 -9.227 -8.749 1.00 93.12 182 ASP A CA 1
ATOM 1416 C C . ASP A 1 182 ? -18.513 -9.682 -9.343 1.00 93.12 182 ASP A C 1
ATOM 1418 O O . ASP A 1 182 ? -19.050 -10.717 -8.949 1.00 93.12 182 ASP A O 1
ATOM 1422 N N . ALA A 1 183 ? -19.057 -8.921 -10.298 1.00 95.19 183 ALA A N 1
ATOM 1423 C CA . ALA A 1 183 ? -20.310 -9.231 -10.986 1.00 95.19 183 ALA A CA 1
ATOM 1424 C C . ALA A 1 183 ? -20.146 -10.229 -12.149 1.00 95.19 183 ALA A C 1
ATOM 1426 O O . ALA A 1 183 ? -21.145 -10.693 -12.700 1.00 95.19 183 ALA A O 1
ATOM 1427 N N . GLY A 1 184 ? -18.910 -10.560 -12.541 1.00 92.38 184 GLY A N 1
ATOM 1428 C CA . GLY A 1 184 ? -18.630 -11.344 -13.747 1.00 92.38 184 GLY A CA 1
ATOM 1429 C C . GLY A 1 184 ? -18.961 -10.599 -15.046 1.00 92.38 184 GLY A C 1
ATOM 1430 O O . GLY A 1 184 ? -19.171 -11.224 -16.085 1.00 92.38 184 GLY A O 1
ATOM 1431 N N . GLU A 1 185 ? -19.026 -9.269 -14.996 1.00 95.50 185 GLU A N 1
ATOM 1432 C CA . GLU A 1 185 ? -19.280 -8.422 -16.154 1.00 95.50 185 GLU A CA 1
ATOM 1433 C C . GLU A 1 185 ? -17.976 -8.148 -16.919 1.00 95.50 185 GLU A C 1
ATOM 1435 O O . GLU A 1 185 ? -16.938 -7.868 -16.309 1.00 95.50 185 GLU A O 1
ATOM 1440 N N . PRO A 1 186 ? -17.997 -8.171 -18.263 1.00 92.44 186 PRO A N 1
ATOM 1441 C CA . PRO A 1 186 ? -16.825 -7.832 -19.058 1.00 92.44 186 PRO A CA 1
ATOM 1442 C C . PRO A 1 186 ? -16.302 -6.421 -18.756 1.00 92.44 186 PRO A C 1
ATOM 1444 O O . PRO A 1 186 ? -17.071 -5.460 -18.691 1.00 92.44 186 PRO A O 1
ATOM 1447 N N . ILE A 1 187 ? -14.978 -6.288 -18.633 1.00 89.69 187 ILE A N 1
ATOM 1448 C CA . ILE A 1 187 ? -14.317 -4.983 -18.515 1.00 89.69 187 ILE A CA 1
ATOM 1449 C C . ILE A 1 187 ? -14.445 -4.249 -19.860 1.00 89.69 187 ILE A C 1
ATOM 1451 O O . ILE A 1 187 ? -14.055 -4.805 -20.894 1.00 89.69 187 ILE A O 1
ATOM 1455 N N . PRO A 1 188 ? -14.977 -3.015 -19.890 1.00 87.25 188 PRO A N 1
ATOM 1456 C CA . PRO A 1 188 ? -15.156 -2.286 -21.134 1.00 87.25 188 PRO A CA 1
ATOM 1457 C C . PRO A 1 188 ? -13.813 -1.839 -21.715 1.00 87.25 188 PRO A C 1
ATOM 1459 O O . PRO A 1 188 ? -12.850 -1.538 -21.010 1.00 87.25 188 PRO A O 1
ATOM 1462 N N . MET A 1 189 ? -13.761 -1.760 -23.043 1.00 83.81 189 MET A N 1
ATOM 1463 C CA . MET A 1 189 ? -12.564 -1.319 -23.748 1.00 83.81 189 MET A CA 1
ATOM 1464 C C . MET A 1 189 ? -12.336 0.179 -23.532 1.00 83.81 189 MET A C 1
ATOM 1466 O O . MET A 1 189 ? -13.213 0.996 -23.822 1.00 83.81 189 MET A O 1
ATOM 1470 N N . ILE A 1 190 ? -11.135 0.547 -23.081 1.00 82.69 190 ILE A N 1
ATOM 1471 C CA . ILE A 1 190 ? -10.744 1.952 -22.956 1.00 82.69 190 ILE A CA 1
ATOM 1472 C C . ILE A 1 190 ? -10.602 2.543 -24.368 1.00 82.69 190 ILE A C 1
ATOM 1474 O O . ILE A 1 190 ? -9.872 1.984 -25.196 1.00 82.69 190 ILE A O 1
ATOM 1478 N N . PRO A 1 191 ? -11.287 3.658 -24.683 1.00 81.25 191 PRO A N 1
ATOM 1479 C CA . PRO A 1 191 ? -11.173 4.279 -25.993 1.00 81.25 191 PRO A CA 1
ATOM 1480 C C . PRO A 1 191 ? -9.737 4.719 -26.278 1.00 81.25 191 PRO A C 1
ATOM 1482 O O . PRO A 1 191 ? -9.062 5.290 -25.421 1.00 81.25 191 PRO A O 1
ATOM 1485 N N . ARG A 1 192 ? -9.282 4.502 -27.515 1.00 76.62 192 ARG A N 1
ATOM 1486 C CA . ARG A 1 192 ? -7.956 4.955 -27.954 1.00 76.62 192 ARG A CA 1
ATOM 1487 C C . ARG A 1 192 ? -7.824 6.469 -27.786 1.00 76.62 192 ARG A C 1
ATOM 1489 O O . ARG A 1 192 ? -8.765 7.211 -28.059 1.00 76.62 192 ARG A O 1
ATOM 1496 N N . GLY A 1 193 ? -6.648 6.919 -27.368 1.00 74.69 193 GLY A N 1
ATOM 1497 C CA . GLY A 1 193 ? -6.344 8.333 -27.147 1.00 74.69 193 GLY A CA 1
ATOM 1498 C C . GLY A 1 193 ? -6.893 8.914 -25.848 1.00 74.69 193 GLY A C 1
ATOM 1499 O O . GLY A 1 193 ? -6.674 10.096 -25.602 1.00 74.69 193 GLY A O 1
ATOM 1500 N N . LYS A 1 194 ? -7.592 8.125 -25.020 1.00 76.62 194 LYS A N 1
ATOM 1501 C CA . LYS A 1 194 ? -8.076 8.588 -23.719 1.00 76.62 194 LYS A CA 1
ATOM 1502 C C . LYS A 1 194 ? -7.150 8.155 -22.591 1.00 76.62 194 LYS A C 1
ATOM 1504 O O . LYS A 1 194 ? -6.725 7.004 -22.529 1.00 76.62 194 LYS A O 1
ATOM 1509 N N . PHE A 1 195 ? -6.915 9.094 -21.682 1.00 78.19 195 PHE A N 1
ATOM 1510 C CA . PHE A 1 195 ? -6.213 8.877 -20.426 1.00 78.19 195 PHE A CA 1
ATOM 1511 C C . PHE A 1 195 ? -7.249 8.892 -19.303 1.00 78.19 195 PHE A C 1
ATOM 1513 O O . PHE A 1 195 ? -7.802 9.955 -19.007 1.00 78.19 195 PHE A O 1
ATOM 1520 N N . PRO A 1 196 ? -7.593 7.729 -18.741 1.00 82.44 196 PRO A N 1
ATOM 1521 C CA . PRO A 1 196 ? -8.627 7.646 -17.731 1.00 82.44 196 PRO A CA 1
ATOM 1522 C C . PRO A 1 196 ? -8.208 8.351 -16.442 1.00 82.44 196 PRO A C 1
ATOM 1524 O O . PRO A 1 196 ? -7.050 8.281 -16.043 1.00 82.44 196 PRO A O 1
ATOM 1527 N N . GLU A 1 197 ? -9.166 8.996 -15.775 1.00 84.38 197 GLU A N 1
ATOM 1528 C CA . GLU A 1 197 ? -8.921 9.773 -14.550 1.00 84.38 197 GLU A CA 1
ATOM 1529 C C . GLU A 1 197 ? -8.333 8.923 -13.419 1.00 84.38 197 GLU A C 1
ATOM 1531 O O . GLU A 1 197 ? -7.492 9.401 -12.670 1.00 84.38 197 GLU A O 1
ATOM 1536 N N . TRP A 1 198 ? -8.705 7.642 -13.321 1.00 83.12 198 TRP A N 1
ATOM 1537 C CA . TRP A 1 198 ? -8.187 6.766 -12.265 1.00 83.12 198 TRP A CA 1
ATOM 1538 C C . TRP A 1 198 ? -6.693 6.431 -12.418 1.00 83.12 198 TRP A C 1
ATOM 1540 O O . TRP A 1 198 ? -6.086 6.003 -11.443 1.00 83.12 198 TRP A O 1
ATOM 1550 N N . ASN A 1 199 ? -6.102 6.654 -13.599 1.00 75.75 199 ASN A N 1
ATOM 1551 C CA . ASN A 1 199 ? -4.660 6.508 -13.844 1.00 75.75 199 ASN A CA 1
ATOM 1552 C C . ASN A 1 199 ? -3.912 7.851 -13.846 1.00 75.75 199 ASN A C 1
ATOM 1554 O O . ASN A 1 199 ? -2.718 7.883 -14.140 1.00 75.75 199 ASN A O 1
ATOM 1558 N N . GLN A 1 200 ? -4.592 8.959 -13.541 1.00 71.06 200 GLN A N 1
ATOM 1559 C CA . GLN A 1 200 ? -3.976 10.273 -13.354 1.00 71.06 200 GLN A CA 1
ATOM 1560 C C . GLN A 1 200 ? -3.603 10.422 -11.873 1.00 71.06 200 GLN A C 1
ATOM 1562 O O . GLN A 1 200 ? -4.328 11.046 -11.100 1.00 71.06 200 GLN A O 1
ATOM 1567 N N . CYS A 1 201 ? -2.518 9.765 -11.463 1.00 49.38 201 CYS A N 1
ATOM 1568 C CA . CYS A 1 201 ? -1.925 9.919 -10.133 1.00 49.38 201 CYS A CA 1
ATOM 1569 C C . CYS A 1 201 ? -0.699 10.828 -10.193 1.00 49.38 201 CYS A C 1
ATOM 1571 O O . CYS A 1 201 ? 0.076 10.693 -11.168 1.00 49.38 201 CYS A O 1
#

pLDDT: mean 77.72, std 16.24, range [33.59, 95.5]

Radius of gyration: 36.09 Å; chains: 1; bounding box: 72×91×91 Å